Protein AF-A0A7X8HZR9-F1 (afdb_monomer)

Structure (mmCIF, N/CA/C/O backbone):
data_AF-A0A7X8HZR9-F1
#
_entry.id   AF-A0A7X8HZR9-F1
#
loop_
_atom_site.group_PDB
_atom_site.id
_atom_site.type_symbol
_atom_site.label_atom_id
_atom_site.label_alt_id
_atom_site.label_comp_id
_atom_site.label_asym_id
_atom_site.label_entity_id
_atom_site.label_seq_id
_atom_site.pdbx_PDB_ins_code
_atom_site.Cartn_x
_atom_site.Cartn_y
_atom_site.Cartn_z
_atom_site.occupancy
_atom_site.B_iso_or_equiv
_atom_site.auth_seq_id
_atom_site.auth_comp_id
_atom_site.auth_asym_id
_atom_site.auth_atom_id
_atom_site.pdbx_PDB_model_num
ATOM 1 N N . PHE A 1 1 ? -0.623 19.985 11.604 1.00 31.11 1 PHE A N 1
ATOM 2 C CA . PHE A 1 1 ? -0.781 20.042 10.130 1.00 31.11 1 PHE A CA 1
ATOM 3 C C . PHE A 1 1 ? 0.271 20.945 9.492 1.00 31.11 1 PHE A C 1
ATOM 5 O O . PHE A 1 1 ? -0.054 21.942 8.860 1.00 31.11 1 PHE A O 1
ATOM 12 N N . LEU A 1 2 ? 1.542 20.602 9.654 1.00 31.38 2 LEU A N 1
ATOM 13 C CA . LEU A 1 2 ? 2.639 21.164 8.875 1.00 31.38 2 LEU A CA 1
ATOM 14 C C . LEU A 1 2 ? 3.614 20.005 8.712 1.00 31.38 2 LEU A C 1
ATOM 16 O O . LEU A 1 2 ? 4.527 19.848 9.509 1.00 31.38 2 LEU A O 1
ATOM 20 N N . ILE A 1 3 ? 3.358 19.164 7.706 1.00 35.56 3 ILE A N 1
ATOM 21 C CA . ILE A 1 3 ? 4.404 18.288 7.180 1.00 35.56 3 ILE A CA 1
ATOM 22 C C . ILE A 1 3 ? 5.540 19.241 6.813 1.00 35.56 3 ILE A C 1
ATOM 24 O O . ILE A 1 3 ? 5.334 20.180 6.035 1.00 35.56 3 ILE A O 1
ATOM 28 N N . SER A 1 4 ? 6.685 19.076 7.466 1.00 30.48 4 SER A N 1
ATOM 29 C CA . SER A 1 4 ? 7.866 19.897 7.254 1.00 30.48 4 SER A CA 1
ATOM 30 C C . SER A 1 4 ? 8.166 19.964 5.753 1.00 30.48 4 SER A C 1
ATOM 32 O O . SER A 1 4 ? 8.330 18.965 5.055 1.00 30.48 4 SER A O 1
ATOM 34 N N . VAL A 1 5 ? 8.192 21.195 5.242 1.00 41.03 5 VAL A N 1
ATOM 35 C CA . VAL A 1 5 ? 8.340 21.552 3.819 1.00 41.03 5 VAL A CA 1
ATOM 36 C C . VAL A 1 5 ? 9.689 21.083 3.235 1.00 41.03 5 VAL A C 1
ATOM 38 O O . VAL A 1 5 ? 9.903 21.156 2.028 1.00 41.03 5 VAL A O 1
ATOM 41 N N . GLU A 1 6 ? 10.584 20.530 4.055 1.00 37.75 6 GLU A N 1
ATOM 42 C CA . GLU A 1 6 ? 11.917 20.068 3.656 1.00 37.75 6 GLU A CA 1
ATOM 43 C C . GLU A 1 6 ? 11.922 18.772 2.822 1.00 37.75 6 GLU A C 1
ATOM 45 O O . GLU A 1 6 ? 12.902 18.521 2.125 1.00 37.75 6 GLU A O 1
ATOM 50 N N . TYR A 1 7 ? 10.819 18.009 2.772 1.00 40.16 7 TYR A N 1
ATOM 51 C CA . TYR A 1 7 ? 10.689 16.837 1.885 1.00 40.16 7 TYR A CA 1
ATOM 52 C C . TYR A 1 7 ? 9.961 17.110 0.557 1.00 40.16 7 TYR A C 1
ATOM 54 O O . TYR A 1 7 ? 9.925 16.241 -0.319 1.00 40.16 7 TYR A O 1
ATOM 62 N N . LEU A 1 8 ? 9.456 18.331 0.332 1.00 47.62 8 LEU A N 1
ATOM 63 C CA . LEU A 1 8 ? 8.827 18.748 -0.933 1.00 47.62 8 LEU A CA 1
ATOM 64 C C . LEU A 1 8 ? 9.873 19.091 -2.010 1.00 47.62 8 LEU A C 1
ATOM 66 O O . LEU A 1 8 ? 9.809 20.124 -2.677 1.00 47.62 8 LEU A O 1
ATOM 70 N N . THR A 1 9 ? 10.849 18.202 -2.193 1.00 64.44 9 THR A N 1
ATOM 71 C CA . THR A 1 9 ? 11.672 18.156 -3.407 1.00 64.44 9 THR A CA 1
ATOM 72 C C . THR A 1 9 ? 10.741 18.056 -4.617 1.00 64.44 9 THR A C 1
ATOM 74 O O . THR A 1 9 ? 9.853 17.212 -4.615 1.00 64.44 9 THR A O 1
ATOM 77 N N . ASP A 1 10 ? 10.899 18.960 -5.592 1.00 82.94 10 ASP A N 1
ATOM 78 C CA . ASP A 1 10 ? 10.098 19.129 -6.820 1.00 82.94 10 ASP A CA 1
ATOM 79 C C . ASP A 1 10 ? 9.295 17.878 -7.239 1.00 82.94 10 ASP A C 1
ATOM 81 O O . ASP A 1 10 ? 9.762 17.055 -8.026 1.00 82.94 10 ASP A O 1
ATOM 85 N N . ILE A 1 11 ? 8.084 17.716 -6.685 1.00 85.50 11 ILE A N 1
ATOM 86 C CA . ILE A 1 11 ? 7.243 16.530 -6.909 1.00 85.50 11 ILE A CA 1
ATOM 87 C C . ILE A 1 11 ? 6.905 16.372 -8.402 1.00 85.50 11 ILE A C 1
ATOM 89 O O . ILE A 1 11 ? 7.038 15.259 -8.925 1.00 85.50 11 ILE A O 1
ATOM 93 N N . PRO A 1 12 ? 6.512 17.442 -9.129 1.00 87.69 12 PRO A N 1
ATOM 94 C CA . PRO A 1 12 ? 6.348 17.373 -10.577 1.00 87.69 12 PRO A CA 1
ATOM 95 C C . PRO A 1 12 ? 7.612 16.894 -11.302 1.00 87.69 12 PRO A C 1
ATOM 97 O O . PRO A 1 12 ? 7.523 15.985 -12.131 1.00 87.69 12 PRO A O 1
ATOM 100 N N . GLY A 1 13 ? 8.782 17.448 -10.971 1.00 89.50 13 GLY A N 1
ATOM 101 C CA . GLY A 1 13 ? 10.059 17.038 -11.559 1.00 89.50 13 GLY A CA 1
ATOM 102 C C . GLY A 1 13 ? 10.444 15.597 -11.228 1.00 89.50 13 GLY A C 1
ATOM 103 O O . GLY A 1 13 ? 10.877 14.858 -12.113 1.00 89.50 13 GLY A O 1
ATOM 104 N N . LYS A 1 14 ? 10.215 15.149 -9.988 1.00 90.62 14 LYS A N 1
ATOM 105 C CA . LYS A 1 14 ? 10.404 13.758 -9.543 1.00 90.62 14 LYS A CA 1
ATOM 106 C C . LYS A 1 14 ? 9.538 12.809 -10.368 1.00 90.62 14 LYS A C 1
ATOM 108 O O . LYS A 1 14 ? 10.043 11.812 -10.882 1.00 90.62 14 LYS A O 1
ATOM 113 N N . LEU A 1 15 ? 8.252 13.122 -10.538 1.00 93.00 15 LEU A N 1
ATOM 114 C CA . LEU A 1 15 ? 7.330 12.289 -11.310 1.00 93.00 15 LEU A CA 1
ATOM 115 C C . LEU A 1 15 ? 7.709 12.236 -12.800 1.00 93.00 15 LEU A C 1
ATOM 117 O O . LEU A 1 15 ? 7.675 11.158 -13.395 1.00 93.00 15 LEU A O 1
ATOM 121 N N . ASP A 1 16 ? 8.103 13.363 -13.398 1.00 93.56 16 ASP A N 1
ATOM 122 C CA . ASP A 1 16 ? 8.595 13.421 -14.783 1.00 93.56 16 ASP A CA 1
ATOM 123 C C . ASP A 1 16 ? 9.883 12.599 -14.971 1.00 93.56 16 ASP A C 1
ATOM 125 O O . ASP A 1 16 ? 9.968 11.766 -15.878 1.00 93.56 16 ASP A O 1
ATOM 129 N N . ALA A 1 17 ? 10.856 12.756 -14.070 1.00 93.62 17 ALA A N 1
ATOM 130 C CA . ALA A 1 17 ? 12.101 11.996 -14.089 1.00 93.62 17 ALA A CA 1
ATOM 131 C C . ALA A 1 17 ? 11.857 10.485 -13.949 1.00 93.62 17 ALA A C 1
ATOM 133 O O . ALA A 1 17 ? 12.448 9.692 -14.688 1.00 93.62 17 ALA A O 1
ATOM 134 N N . LEU A 1 18 ? 10.954 10.079 -13.049 1.00 95.69 18 LEU A N 1
ATOM 135 C CA . LEU A 1 18 ? 10.558 8.681 -12.881 1.00 95.69 18 LEU A CA 1
ATOM 136 C C . LEU A 1 18 ? 9.894 8.128 -14.142 1.00 95.69 18 LEU A C 1
ATOM 138 O O . LEU A 1 18 ? 10.246 7.031 -14.565 1.00 95.69 18 LEU A O 1
ATOM 142 N N . ASN A 1 19 ? 8.986 8.875 -14.777 1.00 96.31 19 ASN A N 1
ATOM 143 C CA . ASN A 1 19 ? 8.346 8.433 -16.019 1.00 96.31 19 ASN A CA 1
ATOM 144 C C . ASN A 1 19 ? 9.373 8.198 -17.132 1.00 96.31 19 ASN A C 1
ATOM 146 O O . ASN A 1 19 ? 9.395 7.112 -17.707 1.00 96.31 19 ASN A O 1
ATOM 150 N N . LYS A 1 20 ? 10.288 9.149 -17.359 1.00 96.81 20 LYS A N 1
ATOM 151 C CA . LYS A 1 20 ? 11.369 9.009 -18.352 1.00 96.81 20 LYS A CA 1
ATOM 152 C C . LYS A 1 20 ? 12.286 7.820 -18.054 1.00 96.81 20 LYS A C 1
ATOM 154 O O . LYS A 1 20 ? 12.691 7.095 -18.963 1.00 96.81 20 LYS A O 1
ATOM 159 N N . LEU A 1 21 ? 12.626 7.608 -16.781 1.00 97.00 21 LEU A N 1
ATOM 160 C CA . LEU A 1 21 ? 13.449 6.474 -16.359 1.00 97.00 21 LEU A CA 1
ATOM 161 C C . LEU A 1 21 ? 12.737 5.138 -16.608 1.00 97.00 21 LEU A C 1
ATOM 163 O O . LEU A 1 21 ? 13.344 4.215 -17.146 1.00 97.00 21 LEU A O 1
ATOM 167 N N . ILE A 1 22 ? 11.460 5.045 -16.234 1.00 98.06 22 ILE A N 1
ATOM 168 C CA . ILE A 1 22 ? 10.633 3.849 -16.415 1.00 98.06 22 ILE A CA 1
ATOM 169 C C . ILE A 1 22 ? 10.497 3.524 -17.901 1.00 98.06 22 ILE A C 1
ATOM 171 O O . ILE A 1 22 ? 10.749 2.385 -18.271 1.00 98.06 22 ILE A O 1
ATOM 175 N N . GLU A 1 23 ? 10.193 4.507 -18.753 1.00 98.31 23 GLU A N 1
ATOM 176 C CA . GLU A 1 23 ? 10.096 4.323 -20.209 1.00 98.31 23 GLU A CA 1
ATOM 177 C C . GLU A 1 23 ? 11.396 3.773 -20.808 1.00 98.31 23 GLU A C 1
ATOM 179 O O . GLU A 1 23 ? 11.376 2.810 -21.575 1.00 98.31 23 GLU A O 1
ATOM 184 N N . LYS A 1 24 ? 12.545 4.338 -20.414 1.00 97.81 24 LYS A N 1
ATOM 185 C CA . LYS A 1 24 ? 13.859 3.866 -20.867 1.00 97.81 24 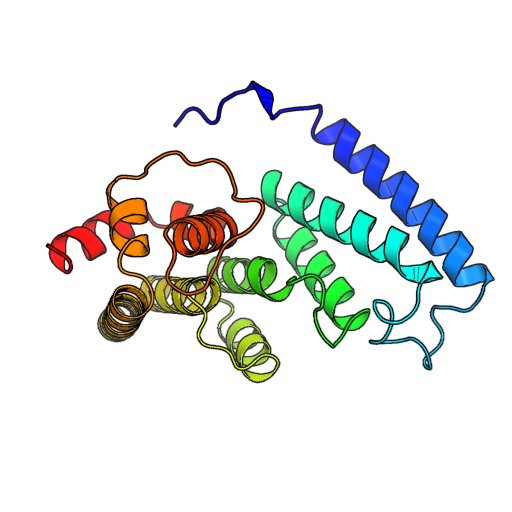LYS A CA 1
ATOM 186 C C . LYS A 1 24 ? 14.140 2.427 -20.421 1.00 97.81 24 LYS A C 1
ATOM 188 O O . LYS A 1 24 ? 14.613 1.620 -21.217 1.00 97.81 24 LYS A O 1
ATOM 193 N N . LEU A 1 25 ? 13.888 2.114 -19.149 1.00 97.56 25 LEU A N 1
ATOM 194 C CA . LEU A 1 25 ? 14.102 0.771 -18.603 1.00 97.56 25 LEU A CA 1
ATOM 195 C C . LEU A 1 25 ? 13.163 -0.250 -19.255 1.00 97.56 25 LEU A C 1
ATOM 197 O O . LEU A 1 25 ? 13.602 -1.340 -19.605 1.00 97.56 25 LEU A O 1
ATOM 201 N N . GLU A 1 26 ? 11.899 0.113 -19.462 1.00 97.75 26 GLU A N 1
ATOM 202 C CA . GLU A 1 26 ? 10.897 -0.732 -20.111 1.00 97.75 26 GLU A CA 1
ATOM 203 C C . GLU A 1 26 ? 11.287 -1.070 -21.548 1.00 97.75 26 GLU A C 1
ATOM 205 O O . GLU A 1 26 ? 11.263 -2.240 -21.924 1.00 97.75 26 GLU A O 1
ATOM 210 N N . ALA A 1 27 ? 11.721 -0.075 -22.329 1.00 98.12 27 ALA A N 1
ATOM 211 C CA . ALA A 1 27 ? 12.175 -0.284 -23.701 1.00 98.12 27 ALA A CA 1
ATOM 212 C C . ALA A 1 27 ? 13.362 -1.261 -23.779 1.00 98.12 27 ALA A C 1
ATOM 214 O O . ALA A 1 27 ? 13.368 -2.156 -24.626 1.00 98.12 27 ALA A O 1
ATOM 215 N N . ASN A 1 28 ? 14.333 -1.136 -22.867 1.00 97.56 28 ASN A N 1
ATOM 216 C CA . ASN A 1 28 ? 15.475 -2.049 -22.793 1.00 97.56 28 ASN A CA 1
ATOM 217 C C . ASN A 1 28 ? 15.037 -3.474 -22.425 1.00 97.56 28 ASN A C 1
ATOM 219 O O . ASN A 1 28 ? 15.372 -4.424 -23.129 1.00 97.56 28 ASN A O 1
ATOM 223 N N . LEU A 1 29 ? 14.224 -3.624 -21.375 1.00 97.31 29 LEU A N 1
ATOM 224 C CA . LEU A 1 29 ? 13.727 -4.930 -20.931 1.00 97.31 29 LEU A CA 1
ATOM 225 C C . LEU A 1 29 ? 12.851 -5.612 -21.993 1.00 97.31 29 LEU A C 1
ATOM 227 O O . LEU A 1 29 ? 12.867 -6.835 -22.127 1.00 97.31 29 LEU A O 1
ATOM 231 N N . GLN A 1 30 ? 12.101 -4.829 -22.770 1.00 96.75 30 GLN A N 1
ATOM 232 C CA . GLN A 1 30 ? 11.316 -5.313 -23.901 1.00 96.75 30 GLN A CA 1
ATOM 233 C C . GLN A 1 30 ? 12.205 -5.816 -25.040 1.00 96.75 30 GLN A C 1
ATOM 235 O O . GLN A 1 30 ? 11.914 -6.877 -25.595 1.00 96.75 30 GLN A O 1
ATOM 240 N N . ALA A 1 31 ? 13.276 -5.093 -25.375 1.00 96.94 31 ALA A N 1
ATOM 241 C CA . ALA A 1 31 ? 14.247 -5.522 -26.381 1.00 96.94 31 ALA A CA 1
ATOM 242 C C . ALA A 1 31 ? 14.979 -6.811 -25.966 1.00 96.94 31 ALA A C 1
ATOM 244 O O . ALA A 1 31 ? 15.267 -7.656 -26.811 1.00 96.94 31 ALA A O 1
ATOM 245 N N . GLU A 1 32 ? 15.215 -6.987 -24.666 1.00 96.00 32 GLU A N 1
ATOM 246 C CA . GLU A 1 32 ? 15.839 -8.179 -24.075 1.00 96.00 32 GLU A CA 1
ATOM 247 C C . GLU A 1 32 ? 14.841 -9.332 -23.830 1.00 96.00 32 GLU A C 1
ATOM 249 O O . GLU A 1 32 ? 15.239 -10.430 -23.452 1.00 96.00 32 GLU A O 1
ATOM 254 N N . GLY A 1 33 ? 13.544 -9.126 -24.093 1.00 96.12 33 GLY A N 1
ATOM 255 C CA . GLY A 1 33 ? 12.525 -10.180 -24.046 1.00 96.12 33 GLY A CA 1
ATOM 256 C C . GLY A 1 33 ? 11.954 -10.489 -22.656 1.00 96.12 33 GLY A C 1
ATOM 257 O O . GLY A 1 33 ? 11.198 -11.454 -22.513 1.00 96.12 33 GLY A O 1
ATOM 258 N N . TYR A 1 34 ? 12.228 -9.662 -21.642 1.00 96.12 34 TYR A N 1
ATOM 259 C CA . TYR A 1 34 ? 11.796 -9.908 -20.258 1.00 96.12 34 TYR A CA 1
ATOM 260 C C . TYR A 1 34 ? 10.281 -9.813 -20.029 1.00 96.12 34 TYR A C 1
ATOM 262 O O . TYR A 1 34 ? 9.794 -10.242 -18.991 1.00 96.12 34 TYR A O 1
ATOM 270 N N . PHE A 1 35 ? 9.496 -9.303 -20.982 1.00 94.75 35 PHE A N 1
ATOM 271 C CA . PHE A 1 35 ? 8.024 -9.289 -20.894 1.00 94.75 35 PHE A CA 1
ATOM 272 C C . PHE A 1 35 ? 7.354 -10.551 -21.463 1.00 94.75 35 PHE A C 1
ATOM 274 O O . PHE A 1 35 ? 6.128 -10.604 -21.607 1.00 94.75 35 PHE A O 1
ATOM 281 N N . SER A 1 36 ? 8.134 -11.584 -21.790 1.00 92.56 36 SER A N 1
ATOM 282 C CA . SER A 1 36 ? 7.592 -12.885 -22.177 1.00 92.56 36 SER A CA 1
ATOM 283 C C . SER A 1 36 ? 6.779 -13.519 -21.032 1.00 92.56 36 SER A C 1
ATOM 285 O O . SER A 1 36 ? 6.874 -13.142 -19.861 1.00 92.56 36 SER A O 1
ATOM 287 N N . LYS A 1 37 ? 5.956 -14.522 -21.361 1.00 90.31 37 LYS A N 1
ATOM 288 C CA . LYS A 1 37 ? 5.142 -15.232 -20.357 1.00 90.31 37 LYS A CA 1
ATOM 289 C C . LYS A 1 37 ? 5.981 -15.934 -19.283 1.00 90.31 37 LYS A C 1
ATOM 291 O O . LYS A 1 37 ? 5.452 -16.167 -18.204 1.00 90.31 37 LYS A O 1
ATOM 296 N N . GLU A 1 38 ? 7.239 -16.2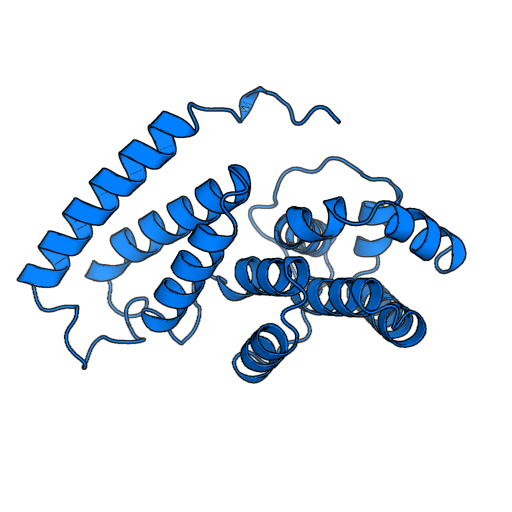59 -19.577 1.00 90.38 38 GLU A N 1
ATOM 297 C CA . GLU A 1 38 ? 8.159 -16.953 -18.668 1.00 90.38 38 GLU A CA 1
ATOM 298 C C . GLU A 1 38 ? 8.511 -16.107 -17.441 1.00 90.38 38 GLU A C 1
ATOM 300 O O . GLU A 1 38 ? 8.545 -16.614 -16.326 1.00 90.38 38 GLU A O 1
ATOM 305 N N . TYR A 1 39 ? 8.697 -14.802 -17.632 1.00 91.44 39 TYR A N 1
ATOM 306 C CA . TYR A 1 39 ? 9.118 -13.895 -16.566 1.00 91.44 39 TYR A CA 1
ATOM 307 C C . TYR A 1 39 ? 7.952 -13.257 -15.812 1.00 91.44 39 TYR A C 1
ATOM 309 O O . TYR A 1 39 ? 8.144 -12.661 -14.750 1.00 91.44 39 TYR A O 1
ATOM 317 N N . ARG A 1 40 ? 6.724 -13.359 -16.334 1.00 88.25 40 ARG A N 1
ATOM 318 C CA . ARG A 1 40 ? 5.549 -12.740 -15.714 1.00 88.25 40 ARG A CA 1
ATOM 319 C C . ARG A 1 40 ? 5.345 -13.273 -14.294 1.00 88.25 40 ARG A C 1
ATOM 321 O O . ARG A 1 40 ? 5.225 -14.472 -14.076 1.00 88.25 40 ARG A O 1
ATOM 328 N N . GLY A 1 41 ? 5.263 -12.360 -13.330 1.00 93.12 41 GLY A N 1
ATOM 329 C CA . GLY A 1 41 ? 5.142 -12.695 -11.912 1.00 93.12 41 GLY A CA 1
ATOM 330 C C . GLY A 1 41 ? 6.478 -12.977 -11.216 1.00 93.12 41 GLY A C 1
ATOM 331 O O . GLY A 1 41 ? 6.485 -13.065 -9.990 1.00 93.12 41 GLY A O 1
ATOM 332 N N . MET A 1 42 ? 7.588 -13.062 -11.959 1.00 95.25 42 MET A N 1
ATOM 333 C CA . MET A 1 42 ? 8.931 -13.386 -11.463 1.00 95.25 42 MET A CA 1
ATOM 334 C C . MET A 1 42 ? 9.924 -12.216 -11.567 1.00 95.25 42 MET A C 1
ATOM 336 O O . MET A 1 42 ? 11.109 -12.401 -11.290 1.00 95.25 42 MET A O 1
ATOM 340 N N . PHE A 1 43 ? 9.472 -10.996 -11.897 1.00 96.50 43 PHE A N 1
ATOM 341 C CA . PHE A 1 43 ? 10.359 -9.836 -12.113 1.00 96.50 43 PHE A CA 1
ATOM 342 C C . PHE A 1 43 ? 11.240 -9.497 -10.904 1.00 96.50 43 PHE A C 1
ATOM 344 O O . PHE A 1 43 ? 12.270 -8.852 -11.054 1.00 96.50 43 PHE A O 1
ATOM 351 N N . TRP A 1 44 ? 10.868 -9.874 -9.683 1.00 94.69 44 TRP A N 1
ATOM 352 C CA . TRP A 1 44 ? 11.763 -9.654 -8.545 1.00 94.69 44 TRP A CA 1
ATOM 353 C C . TRP A 1 44 ? 12.909 -10.674 -8.458 1.00 94.69 44 TRP A C 1
ATOM 355 O O . TRP A 1 44 ? 13.999 -10.361 -7.962 1.00 94.69 44 TRP A O 1
ATOM 365 N N . GLY A 1 45 ? 12.658 -11.900 -8.919 1.00 93.94 45 GLY A N 1
ATOM 366 C CA . GLY A 1 45 ? 13.644 -12.979 -8.952 1.00 93.94 45 GLY A CA 1
ATOM 367 C C . GLY A 1 45 ? 14.720 -12.764 -10.015 1.00 93.94 45 GLY A C 1
ATOM 368 O O . GLY A 1 45 ? 15.851 -13.195 -9.822 1.00 93.94 45 GLY A O 1
ATOM 369 N N . VAL A 1 46 ? 14.387 -12.047 -11.089 1.00 95.88 46 VAL A N 1
ATOM 370 C CA . VAL A 1 46 ? 15.317 -11.665 -12.158 1.00 95.88 46 VAL A CA 1
ATOM 371 C C . VAL A 1 46 ? 16.060 -10.391 -11.760 1.00 95.88 46 VAL A C 1
ATOM 373 O O . VAL A 1 46 ? 15.456 -9.413 -11.318 1.00 95.88 46 VAL A O 1
ATOM 376 N N . TRP A 1 47 ? 17.388 -10.404 -11.861 1.00 95.12 47 TRP A N 1
ATOM 377 C CA . TRP A 1 47 ? 18.226 -9.308 -11.374 1.00 95.12 47 TRP A CA 1
ATOM 378 C C . TRP A 1 47 ? 18.065 -8.048 -12.234 1.00 95.12 47 TRP A C 1
ATOM 380 O O . TRP A 1 47 ? 17.924 -6.940 -11.711 1.00 95.12 47 TRP A O 1
ATOM 390 N N . GLU A 1 48 ? 18.009 -8.240 -13.547 1.00 96.25 48 GLU A N 1
ATOM 391 C CA . GLU A 1 48 ? 17.962 -7.222 -14.593 1.00 96.25 48 GLU A CA 1
ATOM 392 C C . GLU A 1 48 ? 16.686 -6.371 -14.524 1.00 96.25 48 GLU A C 1
ATOM 394 O O . GLU A 1 48 ? 16.711 -5.173 -14.801 1.00 96.25 48 GLU A O 1
ATOM 399 N N . THR A 1 49 ? 15.574 -6.947 -14.066 1.00 96.94 49 THR A N 1
ATOM 400 C CA . THR A 1 49 ? 14.275 -6.269 -13.941 1.00 96.94 49 THR A CA 1
ATOM 401 C C . THR A 1 49 ? 14.122 -5.480 -12.635 1.00 96.94 49 THR A C 1
ATOM 403 O O . THR A 1 49 ? 13.193 -4.678 -12.501 1.00 96.94 49 THR A O 1
ATOM 406 N N . ARG A 1 50 ? 15.019 -5.640 -11.649 1.00 96.25 50 ARG A N 1
ATOM 407 C CA . ARG A 1 50 ? 14.901 -4.966 -10.337 1.00 96.25 50 ARG A CA 1
ATOM 408 C C . ARG A 1 50 ? 14.956 -3.438 -10.405 1.00 96.25 50 ARG A C 1
ATOM 410 O O . ARG A 1 50 ? 14.149 -2.818 -9.708 1.00 96.25 50 ARG A O 1
ATOM 417 N N . PRO A 1 51 ? 15.842 -2.798 -11.195 1.00 97.19 51 PRO A N 1
ATOM 418 C CA . PRO A 1 51 ? 15.835 -1.342 -11.338 1.00 97.19 51 PRO A CA 1
ATOM 419 C C . PRO A 1 51 ? 14.489 -0.808 -11.841 1.00 97.19 51 PRO A C 1
ATOM 421 O O . PRO A 1 51 ? 13.989 0.179 -11.306 1.00 97.19 51 PRO A O 1
ATOM 424 N N . TYR A 1 52 ? 13.860 -1.501 -12.798 1.00 98.06 52 TYR A N 1
ATOM 425 C CA . TYR A 1 52 ? 12.533 -1.150 -13.312 1.00 98.06 52 TYR A CA 1
ATOM 426 C C . TYR A 1 52 ? 11.458 -1.255 -12.226 1.00 98.06 52 TYR A C 1
ATOM 428 O O . TYR A 1 52 ? 10.707 -0.306 -12.000 1.00 98.06 52 TYR A O 1
ATOM 436 N N . MET A 1 53 ? 11.440 -2.365 -11.483 1.00 97.75 53 MET A N 1
ATOM 437 C CA . MET A 1 53 ? 10.499 -2.570 -10.377 1.00 97.75 53 MET A CA 1
ATOM 438 C C . MET A 1 53 ? 10.643 -1.500 -9.282 1.00 97.75 53 MET A C 1
ATOM 440 O O . MET A 1 53 ? 9.641 -0.980 -8.794 1.00 97.75 53 MET A O 1
ATOM 444 N N . LYS A 1 54 ? 11.880 -1.128 -8.923 1.00 97.00 54 LYS A N 1
ATOM 445 C CA . LYS A 1 54 ? 12.155 -0.070 -7.936 1.00 97.00 54 LYS A CA 1
ATOM 446 C C . LYS A 1 54 ? 11.702 1.308 -8.421 1.00 97.00 54 LYS A C 1
ATOM 448 O O . LYS A 1 54 ? 11.056 2.024 -7.663 1.00 97.00 54 LYS A O 1
ATOM 453 N N . ALA A 1 55 ? 11.987 1.663 -9.676 1.00 97.31 55 ALA A N 1
ATOM 454 C CA . ALA A 1 55 ? 11.546 2.935 -10.252 1.00 97.31 55 ALA A CA 1
ATOM 455 C C . ALA A 1 55 ? 10.012 3.043 -10.272 1.00 97.31 55 ALA A C 1
ATOM 457 O O . ALA A 1 55 ? 9.449 4.075 -9.911 1.00 97.31 55 ALA A O 1
ATOM 458 N N . ARG A 1 56 ? 9.323 1.952 -10.620 1.00 98.38 56 ARG A N 1
ATOM 459 C CA . ARG A 1 56 ? 7.859 1.888 -10.590 1.00 98.38 56 ARG A CA 1
ATOM 460 C C . ARG A 1 56 ? 7.274 1.956 -9.180 1.00 98.38 56 ARG A C 1
ATOM 462 O O . ARG A 1 56 ? 6.270 2.635 -8.986 1.00 98.38 56 ARG A O 1
ATOM 469 N N . ARG A 1 57 ? 7.915 1.343 -8.179 1.00 97.50 57 ARG A N 1
ATOM 470 C CA . ARG A 1 57 ? 7.534 1.536 -6.769 1.00 97.50 57 ARG A CA 1
ATOM 471 C C . ARG A 1 57 ? 7.667 3.003 -6.338 1.00 97.50 57 ARG A C 1
ATOM 473 O O . ARG A 1 57 ? 6.722 3.544 -5.781 1.00 97.50 57 ARG A O 1
ATOM 480 N N . ALA A 1 58 ? 8.775 3.665 -6.670 1.00 96.44 58 ALA A N 1
ATOM 481 C CA . ALA A 1 58 ? 8.951 5.085 -6.356 1.00 96.44 58 ALA A CA 1
ATOM 482 C C . ALA A 1 58 ? 7.888 5.966 -7.044 1.00 96.44 58 ALA A C 1
ATOM 484 O O . ALA A 1 58 ? 7.391 6.936 -6.465 1.00 96.44 58 ALA A O 1
ATOM 485 N N . ARG A 1 59 ? 7.488 5.611 -8.276 1.00 97.69 59 ARG A N 1
ATOM 486 C CA . ARG A 1 59 ? 6.364 6.262 -8.964 1.00 97.69 59 ARG A CA 1
ATOM 487 C C . ARG A 1 59 ? 5.040 6.015 -8.250 1.00 97.69 59 ARG A C 1
ATOM 489 O O . ARG A 1 59 ? 4.274 6.960 -8.114 1.00 97.69 59 ARG A O 1
ATOM 496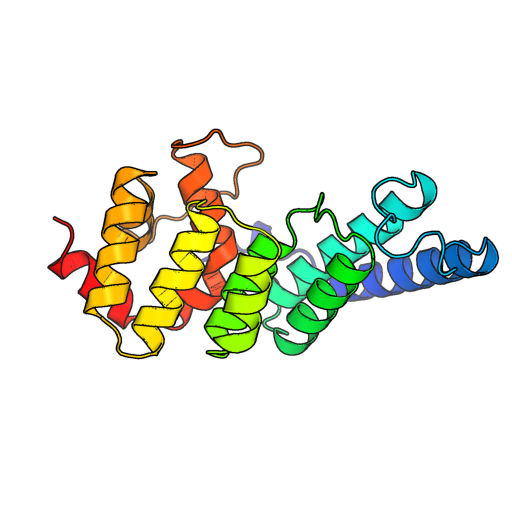 N N . LEU A 1 60 ? 4.767 4.792 -7.792 1.00 98.19 60 LEU A N 1
ATOM 497 C CA . LEU A 1 60 ? 3.578 4.479 -6.994 1.00 98.19 60 LEU A CA 1
ATOM 498 C C . LEU A 1 60 ? 3.490 5.376 -5.753 1.00 98.19 60 LEU A C 1
ATOM 500 O O . LEU A 1 60 ? 2.468 6.028 -5.561 1.00 98.19 60 LEU A O 1
ATOM 504 N N . GLU A 1 61 ? 4.562 5.454 -4.967 1.00 94.75 61 GLU A N 1
ATOM 505 C CA . GLU A 1 61 ? 4.638 6.295 -3.762 1.00 94.75 61 GLU A CA 1
ATOM 506 C C . GLU A 1 61 ? 4.394 7.774 -4.112 1.00 94.75 61 GLU A C 1
ATOM 508 O O . GLU A 1 61 ? 3.522 8.416 -3.533 1.00 94.75 61 GLU A O 1
ATOM 513 N N . THR A 1 62 ? 5.025 8.275 -5.179 1.00 94.88 62 THR A N 1
ATOM 514 C CA . THR A 1 62 ? 4.833 9.662 -5.650 1.00 94.88 62 THR A CA 1
ATOM 515 C C . THR A 1 62 ? 3.397 9.925 -6.133 1.00 94.88 62 THR A C 1
ATOM 517 O O . THR A 1 62 ? 2.846 11.006 -5.930 1.00 94.88 62 THR A O 1
ATOM 520 N N . LEU A 1 63 ? 2.744 8.944 -6.770 1.00 97.00 63 LEU A N 1
ATOM 521 C CA . LEU A 1 63 ? 1.338 9.050 -7.176 1.00 97.00 63 LEU A CA 1
ATOM 522 C C . LEU A 1 63 ? 0.399 9.104 -5.963 1.00 97.00 63 LEU A C 1
ATOM 524 O O . LEU A 1 63 ? -0.613 9.806 -6.031 1.00 97.00 63 LEU A O 1
ATOM 528 N N . ILE A 1 64 ? 0.717 8.380 -4.886 1.00 95.12 64 ILE A N 1
ATOM 529 C CA . ILE A 1 64 ? -0.017 8.426 -3.614 1.00 95.12 64 ILE A CA 1
ATOM 530 C C . ILE A 1 64 ? 0.166 9.798 -2.955 1.00 95.12 64 ILE A C 1
ATOM 532 O O . ILE A 1 64 ? -0.838 10.421 -2.612 1.00 95.12 64 ILE A O 1
ATOM 536 N N . GLU A 1 65 ? 1.404 10.299 -2.868 1.00 91.56 65 GLU A N 1
ATOM 537 C CA . GLU A 1 65 ? 1.739 11.643 -2.356 1.00 91.56 65 GLU A CA 1
ATOM 538 C C . GLU A 1 65 ? 0.965 12.745 -3.105 1.00 91.56 65 GLU A C 1
ATOM 540 O O . GLU A 1 65 ? 0.441 13.676 -2.499 1.00 91.56 65 GLU A O 1
ATOM 545 N N . CYS A 1 66 ? 0.817 12.614 -4.428 1.00 92.44 66 CYS A N 1
ATOM 546 C CA . CYS A 1 66 ? 0.058 13.554 -5.262 1.00 92.44 66 CYS A CA 1
ATOM 547 C C . CYS A 1 66 ? -1.473 13.400 -5.175 1.00 92.44 66 CYS A C 1
ATOM 549 O O . CYS A 1 66 ? -2.195 14.085 -5.904 1.00 92.44 66 CYS A O 1
ATOM 551 N N . GLY A 1 67 ? -1.992 12.437 -4.410 1.00 94.06 67 GLY A N 1
ATOM 552 C CA . GLY A 1 67 ? -3.422 12.118 -4.381 1.00 94.06 67 GLY A CA 1
ATOM 553 C C . GLY A 1 67 ? -3.972 11.538 -5.693 1.00 94.06 67 GLY A C 1
ATOM 554 O O . GLY A 1 67 ? -5.185 11.464 -5.898 1.00 94.06 67 GLY A O 1
ATOM 555 N N . MET A 1 68 ? -3.109 11.094 -6.615 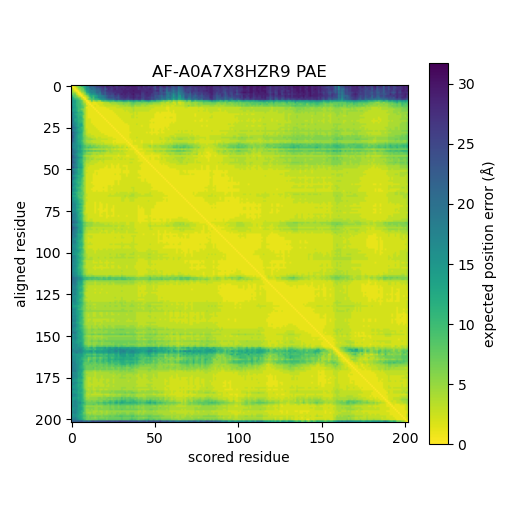1.00 97.00 68 MET A N 1
ATOM 556 C CA . MET A 1 68 ? -3.501 10.516 -7.907 1.00 97.00 68 MET A CA 1
ATOM 557 C C . MET A 1 68 ? -3.925 9.045 -7.760 1.00 97.00 68 MET A C 1
ATOM 559 O O . MET A 1 68 ? -3.471 8.166 -8.498 1.00 97.00 68 MET A O 1
ATOM 563 N N . TYR A 1 69 ? -4.829 8.757 -6.823 1.00 97.50 69 TYR A N 1
ATOM 564 C CA . TYR A 1 69 ? -5.076 7.404 -6.320 1.00 97.50 69 TYR A CA 1
ATOM 565 C C . TYR A 1 69 ? -5.542 6.401 -7.381 1.00 97.50 69 TYR A C 1
ATOM 567 O O . TYR A 1 69 ? -5.137 5.245 -7.347 1.00 97.50 69 TYR A O 1
ATOM 575 N N . LYS A 1 70 ? -6.323 6.817 -8.388 1.00 98.19 70 LYS A N 1
ATOM 576 C CA . LYS A 1 70 ? -6.698 5.915 -9.497 1.00 98.19 70 LYS A CA 1
ATOM 577 C C . LYS A 1 70 ? -5.484 5.449 -10.309 1.00 98.19 70 LYS A C 1
ATOM 579 O O . LYS A 1 70 ? -5.442 4.298 -10.737 1.00 98.19 70 LYS A O 1
ATOM 584 N N . LYS A 1 71 ? -4.497 6.330 -10.518 1.00 98.44 71 LYS A N 1
ATOM 585 C CA . LYS A 1 71 ? -3.232 5.971 -11.177 1.00 98.44 71 LYS A CA 1
ATOM 586 C C . LYS A 1 71 ? -2.381 5.097 -10.256 1.00 98.44 71 LYS A C 1
ATOM 588 O O . LYS A 1 71 ? -1.836 4.112 -10.733 1.00 98.44 71 LYS A O 1
ATOM 593 N N . ALA A 1 72 ? -2.334 5.414 -8.960 1.00 98.56 72 ALA A N 1
ATOM 594 C CA . ALA A 1 72 ? -1.632 4.618 -7.954 1.00 98.56 72 ALA A CA 1
ATOM 595 C C . ALA A 1 72 ? -2.166 3.174 -7.877 1.00 98.56 72 ALA A C 1
ATOM 597 O O . ALA A 1 72 ? -1.391 2.229 -7.935 1.00 98.56 72 ALA A O 1
ATOM 598 N N . ILE A 1 73 ? -3.490 2.986 -7.851 1.00 98.75 73 ILE A N 1
ATOM 599 C CA . ILE A 1 73 ? -4.115 1.654 -7.852 1.00 98.75 73 ILE A CA 1
ATOM 600 C C . ILE A 1 73 ? -3.687 0.853 -9.082 1.00 98.75 73 ILE A C 1
ATOM 602 O O . ILE A 1 73 ? -3.258 -0.288 -8.942 1.00 98.75 73 ILE A O 1
ATOM 606 N N . LYS A 1 74 ? -3.756 1.453 -10.278 1.00 98.69 74 LYS A N 1
ATOM 607 C CA . LYS A 1 74 ? -3.310 0.788 -11.508 1.00 98.69 74 LYS A CA 1
ATOM 608 C C . LYS A 1 74 ? -1.821 0.429 -11.439 1.00 98.69 74 LYS A C 1
ATOM 610 O O . LYS A 1 74 ? -1.445 -0.690 -11.766 1.00 98.69 74 LYS A O 1
ATOM 615 N N . GLU A 1 75 ? -0.988 1.360 -10.975 1.00 98.69 75 GLU A N 1
ATOM 616 C CA . GLU A 1 75 ? 0.455 1.164 -10.822 1.00 98.69 75 GLU A CA 1
ATOM 617 C C . GLU A 1 75 ? 0.774 -0.027 -9.903 1.00 98.69 75 GLU A C 1
ATOM 619 O O . GLU A 1 75 ? 1.569 -0.894 -10.267 1.00 98.69 75 GLU A O 1
ATOM 624 N N . ALA A 1 76 ? 0.108 -0.098 -8.750 1.00 98.62 76 ALA A N 1
ATOM 625 C CA . ALA A 1 76 ? 0.249 -1.167 -7.771 1.00 98.62 76 ALA A CA 1
ATOM 626 C C . ALA A 1 76 ? -0.274 -2.522 -8.284 1.00 98.62 76 ALA A C 1
ATOM 628 O O . ALA A 1 76 ? 0.406 -3.538 -8.135 1.00 98.62 76 ALA A O 1
ATOM 629 N N . GLU A 1 77 ? -1.447 -2.551 -8.928 1.00 98.62 77 GLU A N 1
ATOM 630 C CA . GLU A 1 77 ? -2.001 -3.761 -9.554 1.00 98.62 77 GLU A CA 1
ATOM 631 C C . GLU A 1 77 ? -1.045 -4.314 -10.627 1.00 98.62 77 GLU A C 1
ATOM 633 O O . GLU A 1 77 ? -0.769 -5.517 -10.662 1.00 98.62 77 GLU A O 1
ATOM 638 N N . ASP A 1 78 ? -0.476 -3.441 -11.462 1.00 98.00 78 ASP A N 1
ATOM 639 C CA . ASP A 1 78 ? 0.508 -3.817 -12.477 1.00 98.00 78 ASP A CA 1
ATOM 640 C C . ASP A 1 78 ? 1.818 -4.325 -11.846 1.00 98.00 78 ASP A C 1
ATOM 642 O O . ASP A 1 78 ? 2.355 -5.342 -1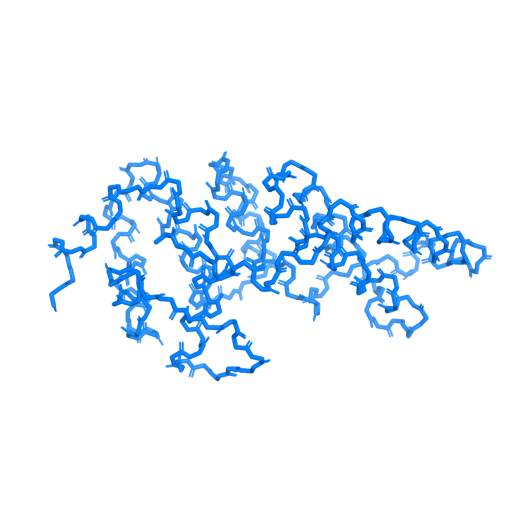2.285 1.00 98.00 78 ASP A O 1
ATOM 646 N N . LEU A 1 79 ? 2.317 -3.680 -10.786 1.00 98.31 79 LEU A N 1
ATOM 647 C CA . LEU A 1 79 ? 3.497 -4.138 -10.039 1.00 98.31 79 LEU A CA 1
ATOM 648 C C . LEU A 1 79 ? 3.300 -5.542 -9.440 1.00 98.31 79 LEU A C 1
ATOM 650 O O . LEU A 1 79 ? 4.189 -6.387 -9.561 1.00 98.31 79 LEU A O 1
ATOM 654 N N . LEU A 1 80 ? 2.131 -5.828 -8.857 1.00 98.00 80 LEU A N 1
ATOM 655 C CA . LEU A 1 80 ? 1.794 -7.156 -8.323 1.00 98.00 80 LEU A CA 1
ATOM 656 C C . LEU A 1 80 ? 1.608 -8.219 -9.417 1.00 98.00 80 LEU A C 1
ATOM 658 O O . LEU A 1 80 ? 1.797 -9.412 -9.169 1.00 98.00 80 LEU A O 1
ATOM 662 N N . ASN A 1 81 ? 1.236 -7.810 -10.632 1.00 96.56 81 ASN A N 1
ATOM 663 C CA . ASN A 1 81 ? 1.202 -8.700 -11.793 1.00 96.56 81 ASN A CA 1
ATOM 664 C C . ASN A 1 81 ? 2.615 -9.044 -12.293 1.00 96.56 81 ASN A C 1
ATOM 666 O O . ASN A 1 81 ? 2.838 -10.162 -12.762 1.00 96.56 81 ASN A O 1
ATOM 670 N N . LEU A 1 82 ? 3.562 -8.106 -12.191 1.00 96.81 82 LEU A N 1
ATOM 671 C CA . LEU A 1 82 ? 4.969 -8.317 -12.543 1.00 96.81 82 LEU A CA 1
ATOM 672 C C . LEU A 1 82 ? 5.721 -9.133 -11.480 1.00 96.81 82 LEU A C 1
ATOM 674 O O . LEU A 1 82 ? 6.549 -9.970 -11.833 1.00 96.81 82 LEU A O 1
ATOM 678 N N . SER A 1 83 ? 5.405 -8.936 -10.196 1.00 95.88 83 SER A N 1
ATOM 679 C CA . SER A 1 83 ? 5.985 -9.666 -9.062 1.00 95.88 83 SER A CA 1
ATOM 680 C C . SER A 1 83 ? 4.889 -10.248 -8.172 1.00 95.88 83 SER A C 1
ATOM 682 O O . SER A 1 83 ? 4.357 -9.592 -7.277 1.00 95.88 83 SER A O 1
ATOM 684 N N . SER A 1 84 ? 4.539 -11.510 -8.425 1.00 94.19 84 SER A N 1
ATOM 685 C CA . SER A 1 84 ? 3.409 -12.168 -7.758 1.00 94.19 84 SER A CA 1
ATOM 686 C C . SER A 1 84 ? 3.669 -12.457 -6.281 1.00 94.19 84 SER A C 1
ATOM 688 O O . SER A 1 84 ? 2.723 -12.448 -5.497 1.00 94.19 84 SER A O 1
ATOM 690 N N . SER A 1 85 ? 4.930 -12.666 -5.902 1.00 93.94 85 SER A N 1
ATOM 691 C CA . SER A 1 85 ? 5.387 -12.866 -4.521 1.00 93.94 85 SER A CA 1
ATOM 692 C C . SER A 1 85 ? 5.414 -11.586 -3.684 1.00 93.94 85 SER A C 1
ATOM 694 O O . SER A 1 85 ? 5.695 -11.661 -2.494 1.00 93.94 85 SER A O 1
ATOM 696 N N . ASP A 1 86 ? 5.137 -10.426 -4.289 1.00 96.31 86 ASP A N 1
ATOM 697 C CA . ASP A 1 86 ? 5.082 -9.125 -3.619 1.00 96.31 86 ASP A CA 1
ATOM 698 C C . ASP A 1 86 ? 6.293 -8.818 -2.716 1.00 96.31 86 ASP A C 1
ATOM 700 O O . ASP A 1 86 ? 6.185 -8.355 -1.579 1.00 96.31 86 ASP A O 1
ATOM 704 N N . ASN A 1 87 ? 7.496 -9.065 -3.234 1.00 94.88 87 ASN A N 1
ATOM 705 C CA . ASN A 1 87 ? 8.732 -8.804 -2.491 1.00 94.88 87 ASN A CA 1
ATOM 706 C C . ASN A 1 87 ? 8.974 -7.320 -2.187 1.00 94.88 87 ASN A C 1
ATOM 708 O O . ASN A 1 87 ? 9.846 -6.992 -1.389 1.00 94.88 87 ASN A O 1
ATOM 712 N N . LEU A 1 88 ? 8.238 -6.434 -2.856 1.00 94.06 88 LEU A N 1
ATOM 713 C CA . LEU A 1 88 ? 8.272 -4.999 -2.628 1.00 94.06 88 LEU A CA 1
ATOM 714 C C . LEU A 1 88 ? 7.165 -4.536 -1.675 1.00 94.06 88 LEU A C 1
ATOM 716 O O . LEU A 1 88 ? 7.021 -3.334 -1.515 1.00 94.06 88 LEU A O 1
ATOM 720 N N . GLY A 1 89 ? 6.378 -5.423 -1.061 1.00 95.44 89 GLY A N 1
ATOM 721 C CA . GLY A 1 89 ? 5.348 -5.015 -0.099 1.00 95.44 89 GLY A CA 1
ATOM 722 C C . GLY A 1 89 ? 4.290 -4.068 -0.678 1.00 95.44 89 GLY A C 1
ATOM 723 O O . GLY A 1 89 ? 3.711 -3.266 0.047 1.00 95.44 89 GLY A O 1
ATOM 724 N N . ILE A 1 90 ? 4.028 -4.141 -1.983 1.00 98.12 90 ILE A N 1
ATOM 725 C CA . ILE A 1 90 ? 3.050 -3.309 -2.692 1.00 98.12 90 ILE A CA 1
ATOM 726 C C . ILE A 1 90 ? 1.643 -3.524 -2.132 1.00 98.12 90 ILE A C 1
ATOM 728 O O . ILE A 1 90 ? 0.826 -2.602 -2.165 1.00 98.12 90 ILE A O 1
ATOM 732 N N . ARG A 1 91 ? 1.346 -4.705 -1.569 1.00 97.94 91 ARG A N 1
ATOM 733 C CA . ARG A 1 91 ? 0.056 -4.970 -0.918 1.00 97.94 91 ARG A CA 1
ATOM 734 C C . ARG A 1 91 ? -0.255 -3.993 0.220 1.00 97.94 91 ARG A C 1
ATOM 736 O O . ARG A 1 91 ? -1.418 -3.628 0.360 1.00 97.94 91 ARG A O 1
ATOM 743 N N . TYR A 1 92 ? 0.755 -3.530 0.963 1.00 97.44 92 TYR A N 1
ATOM 744 C CA . TYR A 1 92 ? 0.577 -2.585 2.070 1.00 97.44 92 TYR A CA 1
ATOM 745 C C . TYR A 1 92 ? 0.163 -1.196 1.590 1.00 97.44 92 TYR A C 1
ATOM 747 O O . TYR A 1 92 ? -0.623 -0.533 2.253 1.00 97.44 92 TYR A O 1
ATOM 755 N N . LEU A 1 93 ? 0.618 -0.789 0.403 1.00 97.75 93 LEU A N 1
ATOM 756 C CA . LEU A 1 93 ? 0.198 0.461 -0.234 1.00 97.75 93 LEU A CA 1
ATOM 757 C C . LEU A 1 93 ? -1.150 0.312 -0.955 1.00 97.75 93 LEU A C 1
ATOM 759 O O . LEU A 1 93 ? -1.926 1.259 -1.036 1.00 97.75 93 LEU A O 1
ATOM 763 N N . LEU A 1 94 ? -1.454 -0.871 -1.496 1.00 98.62 94 LEU A N 1
ATOM 764 C CA . LEU A 1 94 ? -2.670 -1.108 -2.278 1.00 98.62 94 LEU A CA 1
ATOM 765 C C . LEU A 1 94 ? -3.920 -1.335 -1.414 1.00 98.62 94 LEU A C 1
ATOM 767 O O . LEU A 1 94 ? -5.002 -0.867 -1.772 1.00 98.62 94 LEU A O 1
ATOM 771 N N . ALA A 1 95 ? -3.791 -2.037 -0.287 1.00 98.44 95 ALA A N 1
ATOM 772 C CA . ALA A 1 95 ? -4.895 -2.302 0.632 1.00 98.44 95 ALA A CA 1
ATOM 773 C C . ALA A 1 95 ? -5.637 -1.025 1.097 1.00 98.44 95 ALA A C 1
ATOM 775 O O . ALA A 1 95 ? -6.859 -0.961 0.904 1.00 98.44 95 ALA A O 1
ATOM 776 N N . PRO A 1 96 ? -4.957 0.023 1.608 1.00 97.94 96 PRO A N 1
ATOM 777 C CA . PRO A 1 96 ? -5.625 1.256 2.017 1.00 97.94 96 PRO A CA 1
ATOM 778 C C . PRO A 1 96 ? -6.233 2.018 0.840 1.00 97.94 96 PRO A C 1
ATOM 780 O O . PRO A 1 96 ? -7.280 2.641 1.002 1.00 97.94 96 PRO A O 1
ATOM 783 N N . LEU A 1 97 ? -5.657 1.932 -0.366 1.00 98.38 97 LEU A N 1
ATOM 784 C CA . LEU A 1 97 ? -6.254 2.538 -1.562 1.00 98.38 97 LEU A CA 1
ATOM 785 C C . LEU A 1 97 ? -7.581 1.869 -1.941 1.00 98.38 97 LEU A C 1
ATOM 787 O O . LEU A 1 97 ? -8.527 2.562 -2.312 1.00 98.38 97 LEU A O 1
ATOM 791 N N . TYR A 1 98 ? -7.696 0.543 -1.818 1.00 98.56 98 TYR A N 1
ATOM 792 C CA . TYR A 1 98 ? -8.993 -0.125 -1.972 1.00 98.56 98 TYR A CA 1
ATOM 793 C C . TYR A 1 98 ? -9.977 0.281 -0.873 1.00 98.56 98 TYR A C 1
ATOM 795 O O . TYR A 1 98 ? -11.143 0.532 -1.178 1.00 98.56 98 TYR A O 1
ATOM 803 N N . GLY A 1 99 ? -9.512 0.409 0.374 1.00 97.88 99 GLY A N 1
ATOM 804 C CA . GLY A 1 99 ? -10.320 0.918 1.485 1.00 97.88 99 GLY A CA 1
ATOM 805 C C . GLY A 1 99 ? -10.841 2.341 1.249 1.00 97.88 99 GLY A C 1
ATOM 806 O O . GLY A 1 99 ? -12.011 2.622 1.507 1.00 97.88 99 GLY A O 1
ATOM 807 N N . LEU A 1 100 ? -10.012 3.218 0.674 1.00 96.81 100 LEU A N 1
ATOM 808 C CA . LEU A 1 100 ? -10.345 4.613 0.365 1.00 96.81 100 LEU A CA 1
ATOM 809 C C . LEU A 1 100 ? -11.519 4.735 -0.607 1.00 96.81 100 LEU A C 1
ATOM 811 O O . LEU A 1 100 ? -12.372 5.601 -0.423 1.00 96.81 100 LEU A O 1
ATOM 815 N N . PHE A 1 101 ? -11.590 3.844 -1.596 1.00 97.12 101 PHE A N 1
ATOM 816 C CA . PHE A 1 101 ? -12.699 3.766 -2.553 1.00 97.12 101 PHE A CA 1
ATOM 817 C C . PHE A 1 101 ? -13.788 2.761 -2.156 1.00 97.12 101 PHE A C 1
ATOM 819 O O . PHE A 1 101 ? -14.632 2.429 -2.986 1.00 97.12 101 PHE A O 1
ATOM 826 N N . GLU A 1 102 ? -13.764 2.260 -0.919 1.00 97.06 102 GLU A N 1
ATOM 827 C CA . GLU A 1 102 ? -14.737 1.300 -0.381 1.00 97.06 102 GLU A CA 1
ATOM 828 C C . GLU A 1 102 ? -14.852 -0.006 -1.198 1.00 97.06 102 GLU A C 1
ATOM 830 O O . GLU A 1 102 ? -15.840 -0.746 -1.106 1.00 97.06 102 GLU A O 1
ATOM 835 N N . ASP A 1 103 ? -13.812 -0.349 -1.970 1.00 97.94 103 ASP A N 1
ATOM 836 C CA . ASP A 1 103 ? -13.782 -1.527 -2.840 1.00 97.94 103 ASP A CA 1
ATOM 837 C C . ASP A 1 103 ? -13.478 -2.797 -2.034 1.00 97.94 103 ASP A C 1
ATOM 839 O O . ASP A 1 103 ? -12.389 -3.379 -2.045 1.00 97.94 103 ASP A O 1
ATOM 843 N N . THR A 1 104 ? -14.510 -3.246 -1.325 1.00 97.94 104 THR A N 1
ATOM 844 C CA . THR A 1 104 ? -14.492 -4.450 -0.482 1.00 97.94 104 THR A CA 1
ATOM 845 C C . THR A 1 104 ? -14.065 -5.687 -1.251 1.00 97.94 104 THR A C 1
ATOM 847 O O . THR A 1 104 ? -13.358 -6.546 -0.727 1.00 97.94 104 THR A O 1
ATOM 850 N N . ASN A 1 105 ? -14.510 -5.799 -2.502 1.00 98.25 105 ASN A N 1
ATOM 851 C CA . ASN A 1 105 ? -14.252 -6.977 -3.312 1.00 98.25 105 ASN A CA 1
ATOM 852 C C . ASN A 1 105 ? -12.773 -7.071 -3.663 1.00 98.25 105 ASN A C 1
ATOM 854 O O . ASN A 1 105 ? -12.196 -8.157 -3.575 1.00 98.25 105 ASN A O 1
ATOM 858 N N . LYS A 1 106 ? -12.152 -5.953 -4.051 1.00 98.50 106 LYS A N 1
ATOM 859 C CA . LYS A 1 106 ? -10.721 -5.931 -4.342 1.00 98.50 106 LYS A CA 1
ATOM 860 C C . LYS A 1 106 ? -9.871 -6.094 -3.088 1.00 98.50 106 LYS A C 1
ATOM 862 O O . LYS A 1 106 ? -8.948 -6.907 -3.128 1.00 98.50 106 LYS A O 1
ATOM 867 N N . LEU A 1 107 ? -10.216 -5.438 -1.975 1.00 98.25 107 LEU A N 1
ATOM 868 C CA . LEU A 1 107 ? -9.489 -5.630 -0.717 1.00 98.25 107 LEU A CA 1
ATOM 869 C C . LEU A 1 107 ? -9.535 -7.097 -0.266 1.00 98.25 107 LEU A C 1
ATOM 871 O O . LEU A 1 107 ? -8.491 -7.705 -0.057 1.00 98.25 107 LEU A O 1
ATOM 875 N N . ASN A 1 108 ? -10.715 -7.721 -0.230 1.00 97.81 108 ASN A N 1
ATOM 876 C CA . ASN A 1 108 ? -10.841 -9.130 0.157 1.00 97.81 108 ASN A CA 1
ATOM 877 C C . ASN A 1 108 ? -10.064 -10.072 -0.776 1.00 97.81 108 ASN A C 1
ATOM 879 O O . ASN A 1 108 ? -9.475 -11.052 -0.321 1.00 97.81 108 ASN A O 1
ATOM 883 N N . LYS A 1 109 ? -10.043 -9.794 -2.088 1.00 98.31 109 LYS A N 1
ATOM 884 C CA . LYS A 1 109 ? -9.233 -10.566 -3.045 1.00 98.31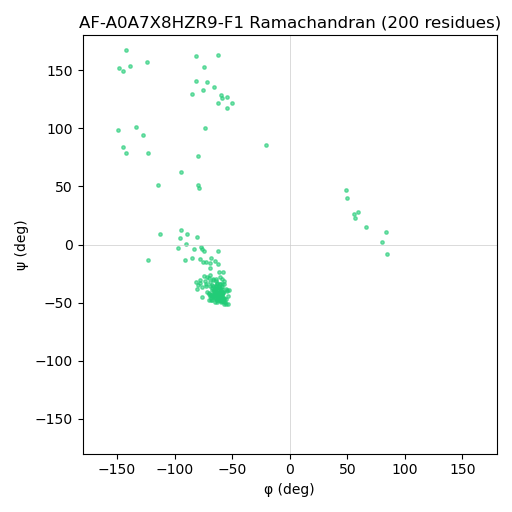 109 LYS A CA 1
ATOM 885 C C . LYS A 1 109 ? -7.737 -10.424 -2.765 1.00 98.31 109 LYS A C 1
ATOM 887 O O . LYS A 1 109 ? -7.027 -11.424 -2.854 1.00 98.31 109 LYS A O 1
ATOM 892 N N . LEU A 1 110 ? -7.272 -9.221 -2.426 1.00 98.31 110 LEU A N 1
ATOM 893 C CA . LEU A 1 110 ? -5.878 -8.960 -2.072 1.00 98.31 110 LEU A CA 1
ATOM 894 C C . LEU A 1 110 ? -5.480 -9.725 -0.801 1.00 98.31 110 LEU A C 1
ATOM 896 O O . LEU A 1 110 ? -4.506 -10.470 -0.831 1.00 98.31 110 LEU A O 1
ATOM 900 N N . LEU A 1 111 ? -6.284 -9.626 0.260 1.00 97.44 111 LEU A N 1
ATOM 901 C CA . LEU A 1 111 ? -6.051 -10.309 1.541 1.00 97.44 111 LEU A CA 1
ATOM 902 C C . LEU A 1 111 ? -6.100 -11.835 1.410 1.00 97.44 111 LEU A C 1
ATOM 904 O O . LEU A 1 111 ? -5.325 -12.550 2.032 1.00 97.44 111 LEU A O 1
ATOM 908 N N . LYS A 1 112 ? -6.973 -12.363 0.544 1.00 97.56 112 LYS A N 1
ATOM 909 C CA . LYS A 1 112 ? -6.995 -13.799 0.240 1.00 97.56 112 LYS A CA 1
ATOM 910 C C . LYS A 1 112 ? -5.737 -14.252 -0.510 1.00 97.56 112 LYS A C 1
ATOM 912 O O . LYS A 1 112 ? -5.309 -15.390 -0.337 1.00 97.56 112 LYS A O 1
ATOM 917 N N . LYS A 1 113 ? -5.179 -13.399 -1.377 1.00 97.38 113 LYS A N 1
ATOM 918 C CA . LYS A 1 113 ? -3.946 -13.691 -2.123 1.00 97.38 113 LYS A CA 1
ATOM 919 C C . LYS A 1 113 ? -2.713 -13.642 -1.214 1.00 97.38 113 LYS A C 1
ATOM 921 O O . LYS A 1 113 ? -1.810 -14.450 -1.404 1.00 97.38 113 LYS A O 1
ATOM 926 N N . TYR A 1 114 ? -2.702 -12.731 -0.243 1.00 96.56 114 TYR A N 1
ATOM 927 C CA . TYR A 1 114 ? -1.624 -12.538 0.726 1.00 96.56 114 TYR A CA 1
ATOM 928 C C . TYR A 1 114 ? -2.176 -12.668 2.156 1.00 96.56 114 TYR A C 1
ATOM 930 O O . TYR A 1 114 ? -2.455 -11.652 2.790 1.00 96.56 114 TYR A O 1
ATOM 938 N N . PRO A 1 115 ? -2.399 -13.903 2.648 1.00 94.31 115 PRO A N 1
ATOM 939 C CA . PRO A 1 115 ? -2.990 -14.125 3.961 1.00 94.31 115 PRO A CA 1
ATOM 940 C C . PRO A 1 115 ? -1.980 -13.808 5.070 1.00 94.31 115 PRO A C 1
ATOM 942 O O . PRO A 1 115 ? -1.117 -14.623 5.393 1.00 94.31 115 PRO A O 1
ATOM 945 N N . GLU A 1 116 ? -2.101 -12.623 5.659 1.00 90.75 116 GLU A N 1
ATOM 946 C CA . GLU A 1 116 ? -1.322 -12.174 6.813 1.00 90.75 116 GLU A CA 1
ATOM 947 C C . GLU A 1 116 ? -2.164 -11.225 7.684 1.00 90.75 116 GLU A C 1
ATOM 949 O O . GLU A 1 116 ? -3.052 -10.534 7.185 1.00 90.75 116 GLU A O 1
ATOM 954 N N . ASN A 1 117 ? -1.866 -11.184 8.983 1.00 88.81 117 ASN A N 1
ATOM 955 C CA . ASN A 1 117 ? -2.551 -10.338 9.968 1.00 88.81 117 ASN A CA 1
ATOM 956 C C . ASN A 1 117 ? -1.585 -9.291 10.532 1.00 88.81 117 ASN A C 1
ATOM 958 O O . ASN A 1 117 ? -1.399 -9.187 11.738 1.00 88.81 117 ASN A O 1
ATOM 962 N N . THR A 1 118 ? -0.902 -8.568 9.650 1.00 93.88 118 THR A N 1
ATOM 963 C CA . THR A 1 118 ? -0.011 -7.478 10.061 1.00 93.88 118 THR A CA 1
ATOM 964 C C . THR A 1 118 ? -0.823 -6.255 10.493 1.00 93.88 118 THR A C 1
ATOM 966 O O . THR A 1 118 ? -1.922 -6.046 9.958 1.00 93.88 118 THR A O 1
ATOM 969 N N . PRO A 1 119 ? -0.293 -5.401 11.389 1.00 94.94 119 PRO A N 1
ATOM 970 C CA . PRO A 1 119 ? -0.991 -4.187 11.812 1.00 94.94 119 PRO A CA 1
ATOM 971 C C . PRO A 1 119 ? -1.442 -3.312 10.633 1.00 94.94 119 PRO A C 1
ATOM 973 O O . PRO A 1 119 ? -2.576 -2.844 10.616 1.00 94.94 119 PRO A O 1
ATOM 976 N N . SER A 1 120 ? -0.619 -3.188 9.585 1.00 95.50 120 SER A N 1
ATOM 977 C CA . SER A 1 120 ? -0.943 -2.420 8.372 1.00 95.50 120 SER A CA 1
ATOM 978 C C . SER A 1 120 ? -2.189 -2.938 7.632 1.00 95.50 120 SER A C 1
ATOM 980 O O . SER A 1 120 ? -3.080 -2.153 7.294 1.00 95.50 120 SER A O 1
ATOM 982 N N . LEU A 1 121 ? -2.306 -4.256 7.409 1.00 97.38 121 LEU A N 1
ATOM 983 C CA . LEU A 1 121 ? -3.463 -4.831 6.707 1.00 97.38 121 LEU A CA 1
ATOM 984 C C . LEU A 1 121 ? -4.703 -4.949 7.593 1.00 97.38 121 LEU A C 1
ATOM 986 O O . LEU A 1 121 ? -5.825 -4.821 7.093 1.00 97.38 121 LEU A O 1
ATOM 990 N N . LEU A 1 122 ? -4.532 -5.204 8.892 1.00 97.50 122 LEU A N 1
ATOM 991 C CA . LEU A 1 122 ? -5.637 -5.157 9.849 1.00 97.50 122 LEU A CA 1
ATOM 992 C C . LEU A 1 122 ? -6.211 -3.741 9.923 1.00 97.50 122 LEU A C 1
ATOM 994 O O . LEU A 1 122 ? -7.429 -3.579 9.860 1.00 97.50 122 LEU A O 1
ATOM 998 N N . LEU A 1 123 ? -5.350 -2.720 9.944 1.00 97.44 123 LEU A N 1
ATOM 999 C CA . LEU A 1 123 ? -5.765 -1.323 9.935 1.00 97.44 123 LEU A CA 1
ATOM 1000 C C . LEU A 1 123 ? -6.556 -0.989 8.665 1.00 97.44 123 LEU A C 1
ATOM 1002 O O . LEU A 1 123 ? -7.672 -0.486 8.766 1.00 97.44 123 LEU A O 1
ATOM 1006 N N . SER A 1 124 ? -6.074 -1.368 7.475 1.00 97.94 124 SER A N 1
ATOM 1007 C CA . SER A 1 124 ? -6.841 -1.189 6.228 1.00 97.94 124 SER A CA 1
ATOM 1008 C C . SER A 1 124 ? -8.242 -1.817 6.294 1.00 97.94 124 SER A C 1
ATOM 1010 O O . SER A 1 124 ? -9.212 -1.247 5.788 1.00 97.94 124 SER A O 1
ATOM 1012 N N . GLN A 1 125 ? -8.366 -2.992 6.922 1.00 98.19 125 GLN A N 1
ATOM 1013 C CA . GLN A 1 125 ? -9.650 -3.668 7.105 1.00 98.19 125 GLN A CA 1
ATOM 1014 C C . GLN A 1 125 ? -10.550 -2.937 8.101 1.00 98.19 125 GLN A C 1
ATOM 1016 O O . GLN A 1 125 ? -11.721 -2.718 7.784 1.00 98.19 125 GLN A O 1
ATOM 1021 N N . ALA A 1 126 ? -10.022 -2.551 9.266 1.00 98.00 126 ALA A N 1
ATOM 1022 C CA . ALA A 1 126 ? -10.759 -1.839 10.307 1.00 98.00 126 ALA A CA 1
ATOM 1023 C C . ALA A 1 126 ? -11.341 -0.538 9.745 1.00 98.00 126 ALA A C 1
ATOM 1025 O O . ALA A 1 126 ? -12.549 -0.310 9.789 1.00 98.00 126 ALA A O 1
ATOM 1026 N N . LEU A 1 127 ? -10.498 0.240 9.066 1.00 97.75 127 LEU A N 1
ATOM 1027 C CA . LEU A 1 127 ? -10.878 1.487 8.412 1.00 97.75 127 LEU A CA 1
ATOM 1028 C C . LEU A 1 127 ? -11.974 1.287 7.356 1.00 97.75 127 LEU A C 1
ATOM 1030 O O . LEU A 1 127 ? -12.934 2.056 7.309 1.00 97.75 127 LEU A O 1
ATOM 1034 N N . LEU A 1 128 ? -11.903 0.228 6.541 1.00 97.69 128 LEU A N 1
ATOM 1035 C CA . LEU A 1 128 ? -12.983 -0.085 5.603 1.00 97.69 128 LEU A CA 1
ATOM 1036 C C . LEU A 1 128 ? -14.292 -0.449 6.326 1.00 97.69 128 LEU A C 1
ATOM 1038 O O . LEU A 1 128 ? -15.363 -0.021 5.894 1.00 97.69 128 LEU A O 1
ATOM 1042 N N . LYS A 1 129 ? -14.244 -1.243 7.406 1.00 98.25 129 LYS A N 1
ATOM 1043 C CA . LYS A 1 129 ? -15.450 -1.577 8.187 1.00 98.25 129 LYS A CA 1
ATOM 1044 C C . LYS A 1 129 ? -16.087 -0.327 8.778 1.00 98.25 129 LYS A C 1
ATOM 1046 O O . LYS A 1 129 ? -17.308 -0.191 8.693 1.00 98.25 129 LYS A O 1
ATOM 1051 N N . PHE A 1 130 ? -15.270 0.594 9.285 1.00 97.50 130 PHE A N 1
ATOM 1052 C CA . PHE A 1 130 ? 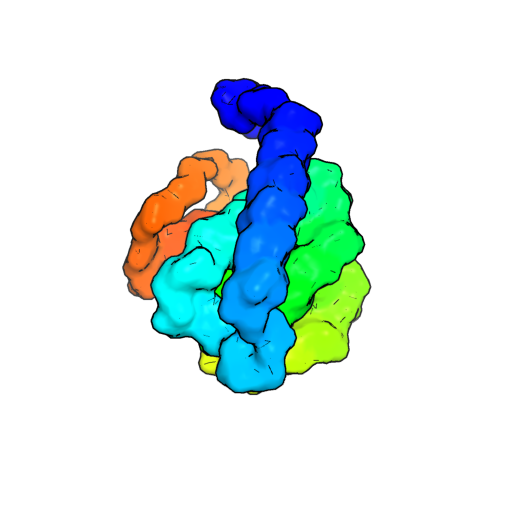-15.729 1.886 9.775 1.00 97.50 130 PHE A CA 1
ATOM 1053 C C . PHE A 1 130 ? -16.479 2.670 8.687 1.00 97.50 130 PHE A C 1
ATOM 1055 O O . PHE A 1 130 ? -17.631 3.048 8.897 1.00 97.50 130 PHE A O 1
ATOM 1062 N N . LYS A 1 131 ? -15.896 2.825 7.485 1.00 96.00 131 LYS A N 1
ATOM 1063 C CA . LYS A 1 131 ? -16.559 3.504 6.344 1.00 96.00 131 LYS A CA 1
ATOM 1064 C C . LYS A 1 131 ? -17.896 2.872 5.959 1.00 96.00 131 LYS A C 1
ATOM 1066 O O . LYS A 1 131 ? -18.812 3.559 5.528 1.00 96.00 131 LYS A O 1
ATOM 1071 N N . GLN A 1 132 ? -18.032 1.563 6.154 1.00 96.12 132 GLN A N 1
ATOM 1072 C CA . GLN A 1 132 ? -19.259 0.812 5.875 1.00 96.12 132 GLN A CA 1
ATOM 1073 C C . GLN A 1 132 ? -20.324 0.908 6.971 1.00 96.12 132 GLN A C 1
ATOM 1075 O O . GLN A 1 132 ? -21.307 0.167 6.903 1.00 96.12 132 GLN A O 1
ATOM 1080 N N . ALA A 1 133 ? -20.116 1.739 7.995 1.00 96.50 133 ALA A N 1
ATOM 1081 C CA . ALA A 1 133 ? -20.939 1.790 9.200 1.00 96.50 133 ALA A CA 1
ATOM 1082 C C . ALA A 1 133 ? -21.050 0.434 9.930 1.00 96.50 133 ALA A C 1
ATOM 1084 O O . ALA A 1 133 ? -22.017 0.170 10.642 1.00 96.50 133 ALA A O 1
ATOM 1085 N N . LYS A 1 134 ? -20.054 -0.448 9.768 1.00 97.88 134 LYS A N 1
ATOM 1086 C CA . LYS A 1 134 ? -19.940 -1.719 10.502 1.00 97.88 134 LYS A CA 1
ATOM 1087 C C . LYS A 1 134 ? -19.061 -1.508 11.729 1.00 97.88 134 LYS A C 1
ATOM 1089 O O . LYS A 1 134 ? -17.974 -2.076 11.816 1.00 97.88 134 LYS A O 1
ATOM 1094 N N . PHE A 1 135 ? -19.517 -0.645 12.632 1.00 97.44 135 PHE A N 1
ATOM 1095 C CA . PHE A 1 135 ? -18.713 -0.148 13.749 1.00 97.44 135 PHE A CA 1
ATOM 1096 C C . PHE A 1 135 ? -18.276 -1.252 14.712 1.00 97.44 135 PHE A C 1
ATOM 1098 O O . PHE A 1 135 ? -17.097 -1.300 15.035 1.00 97.44 135 PHE A O 1
ATOM 1105 N N . ASP A 1 136 ? -19.149 -2.203 15.057 1.00 98.06 136 ASP A N 1
ATOM 1106 C CA . ASP A 1 136 ? -18.777 -3.333 15.927 1.00 98.06 136 ASP A CA 1
ATOM 1107 C C . ASP A 1 136 ? -17.638 -4.165 15.317 1.00 98.06 136 ASP A C 1
ATOM 1109 O O . ASP A 1 136 ? -16.608 -4.391 15.942 1.00 98.06 136 ASP A O 1
ATOM 1113 N N . ALA A 1 137 ? -17.762 -4.524 14.035 1.00 98.19 137 ALA A N 1
ATOM 1114 C CA . ALA A 1 137 ? -16.721 -5.269 13.325 1.00 98.19 137 ALA A CA 1
ATOM 1115 C C . ALA A 1 137 ? -15.429 -4.453 13.137 1.00 98.19 137 ALA A C 1
ATOM 1117 O O . ALA A 1 137 ? -14.344 -5.022 13.041 1.00 98.19 137 ALA A O 1
ATOM 1118 N N . SER A 1 138 ? -15.539 -3.126 13.034 1.00 98.06 138 SER A N 1
ATOM 1119 C CA . SER A 1 138 ? -14.380 -2.234 13.031 1.00 98.06 138 SER A CA 1
ATOM 1120 C C . SER A 1 138 ? -13.688 -2.235 14.391 1.00 98.06 138 SER A C 1
ATOM 1122 O O . SER A 1 138 ? -12.464 -2.294 14.439 1.00 98.06 138 SER A O 1
ATOM 1124 N N . LEU A 1 139 ? -14.457 -2.166 15.478 1.00 98.25 139 LEU A N 1
ATOM 1125 C CA . LEU A 1 139 ? -13.948 -2.152 16.843 1.00 98.25 139 LEU A CA 1
ATOM 1126 C C . LEU A 1 139 ? -13.239 -3.461 17.186 1.00 98.25 139 LEU A C 1
ATOM 1128 O O . LEU A 1 139 ? -12.154 -3.425 17.755 1.00 98.25 139 LEU A O 1
ATOM 1132 N N . ASP A 1 140 ? -13.809 -4.601 16.798 1.00 98.19 140 ASP A N 1
ATOM 1133 C CA . ASP A 1 140 ? -13.181 -5.911 16.994 1.00 98.19 140 ASP A CA 1
ATOM 1134 C C . ASP A 1 140 ? -11.805 -5.984 16.316 1.00 98.19 140 ASP A C 1
ATOM 1136 O O . ASP A 1 140 ? -10.842 -6.473 16.907 1.00 98.19 140 ASP A O 1
ATOM 1140 N N . LEU A 1 141 ? -11.680 -5.428 15.105 1.00 98.06 141 LEU A N 1
ATOM 1141 C CA . LEU A 1 141 ? -10.391 -5.334 14.418 1.00 98.06 141 LEU A CA 1
ATOM 1142 C C . LEU A 1 141 ? -9.425 -4.380 15.130 1.00 98.06 141 LEU A C 1
ATOM 1144 O O . LEU A 1 141 ? -8.246 -4.700 15.227 1.00 98.06 141 LEU A O 1
ATOM 1148 N N . PHE A 1 142 ? -9.888 -3.244 15.657 1.00 97.75 142 PHE A N 1
ATOM 1149 C CA . PHE A 1 142 ? -9.026 -2.353 16.442 1.00 97.75 142 PHE A CA 1
ATOM 1150 C C . PHE A 1 142 ? -8.553 -2.994 17.749 1.00 97.75 142 PHE A C 1
ATOM 1152 O O . PHE A 1 142 ? -7.389 -2.840 18.101 1.00 97.75 142 PHE A O 1
ATOM 1159 N N . LYS A 1 143 ? -9.396 -3.779 18.428 1.00 97.19 143 LYS A N 1
ATOM 1160 C CA . LYS A 1 143 ? -8.984 -4.554 19.608 1.00 97.19 143 LYS A CA 1
ATOM 1161 C C . LYS A 1 143 ? -7.896 -5.563 19.251 1.00 97.19 143 LYS A C 1
ATOM 1163 O O . LYS A 1 143 ? -6.874 -5.608 19.923 1.00 97.19 143 LYS A O 1
ATOM 1168 N N . GLN A 1 144 ? -8.064 -6.289 18.144 1.00 96.38 144 GLN A N 1
ATOM 1169 C CA . GLN A 1 144 ? -7.027 -7.192 17.638 1.00 96.38 144 GLN A CA 1
ATOM 1170 C C . GLN A 1 144 ? -5.726 -6.442 17.304 1.00 96.38 144 GLN A C 1
ATOM 1172 O O . GLN A 1 144 ? -4.639 -6.920 17.616 1.00 96.38 144 GLN A O 1
ATOM 1177 N N . ILE A 1 145 ? -5.820 -5.268 16.673 1.00 96.56 145 ILE A N 1
ATOM 1178 C CA . ILE A 1 145 ? -4.651 -4.429 16.385 1.00 96.56 145 ILE A CA 1
ATOM 1179 C C . ILE A 1 145 ? -3.945 -4.026 17.681 1.00 96.56 145 ILE A C 1
ATOM 1181 O O . ILE A 1 145 ? -2.727 -4.124 17.737 1.00 96.56 145 ILE A O 1
ATOM 1185 N N . HIS A 1 146 ? -4.688 -3.617 18.711 1.00 95.56 146 HIS A N 1
ATOM 1186 C CA . HIS A 1 146 ? -4.125 -3.229 20.004 1.00 95.56 146 HIS A CA 1
ATOM 1187 C C . HIS A 1 146 ? -3.399 -4.387 20.702 1.00 95.56 146 HIS A C 1
ATOM 1189 O O . HIS A 1 146 ? -2.347 -4.182 21.301 1.00 95.56 146 HIS A O 1
ATOM 1195 N N . GLU A 1 147 ? -3.928 -5.609 20.592 1.00 93.81 147 GLU A N 1
ATOM 1196 C CA . GLU A 1 147 ? -3.282 -6.816 21.119 1.00 93.81 147 GLU A CA 1
ATOM 1197 C C . GLU A 1 147 ? -1.966 -7.147 20.393 1.00 93.81 147 GLU A C 1
ATOM 1199 O O . GLU A 1 147 ? -0.999 -7.557 21.033 1.00 93.81 147 GLU A O 1
ATOM 1204 N N . GLU A 1 148 ? -1.912 -6.977 19.067 1.00 92.94 148 GLU A N 1
ATOM 1205 C CA . GLU A 1 148 ? -0.706 -7.253 18.266 1.00 92.94 148 GLU A CA 1
ATOM 1206 C C . GLU A 1 148 ? 0.327 -6.118 18.339 1.00 92.94 148 GLU A C 1
ATOM 1208 O O . GLU A 1 148 ? 1.532 -6.374 18.300 1.00 92.94 148 GLU A O 1
ATOM 1213 N N . ASN A 1 149 ? -0.128 -4.866 18.422 1.00 95.75 149 ASN A N 1
ATOM 1214 C CA . ASN A 1 149 ? 0.717 -3.681 18.495 1.00 95.75 149 ASN A CA 1
ATOM 1215 C C . ASN A 1 149 ? 0.028 -2.565 19.317 1.00 95.75 149 ASN A C 1
ATOM 1217 O O . ASN A 1 149 ? -0.807 -1.823 18.784 1.00 95.75 149 ASN A O 1
ATOM 1221 N N . PRO A 1 150 ? 0.383 -2.406 20.607 1.00 93.56 150 PRO A N 1
ATOM 1222 C CA . PRO A 1 150 ? -0.313 -1.489 21.510 1.00 93.56 150 PRO A CA 1
ATOM 1223 C C . PRO A 1 150 ? -0.095 -0.007 21.173 1.00 93.56 150 PRO A C 1
ATOM 1225 O O . PRO A 1 150 ? -0.914 0.820 21.565 1.00 93.56 150 PRO A O 1
ATOM 1228 N N . TYR A 1 151 ? 0.959 0.328 20.419 1.00 94.44 151 TYR A N 1
ATOM 1229 C CA . TYR A 1 151 ? 1.309 1.705 20.054 1.00 94.44 151 TYR A CA 1
ATOM 1230 C C . TYR A 1 151 ? 0.385 2.291 18.980 1.00 94.44 151 TYR A C 1
ATOM 1232 O O . TYR A 1 151 ? 0.204 3.499 18.893 1.00 94.44 151 TYR A O 1
ATOM 1240 N N . LEU A 1 152 ? -0.210 1.452 18.129 1.00 94.00 152 LEU A N 1
ATOM 1241 C CA . LEU A 1 152 ? -0.880 1.939 16.923 1.00 94.00 152 LEU A CA 1
ATOM 1242 C C . LEU A 1 152 ? -2.079 2.844 17.236 1.00 94.00 152 LEU A C 1
ATOM 1244 O O . LEU A 1 152 ? -2.255 3.872 16.584 1.00 94.00 152 LEU A O 1
ATOM 1248 N N . ILE A 1 153 ? -2.893 2.490 18.231 1.00 93.38 153 ILE A N 1
ATOM 1249 C CA . ILE A 1 153 ? -4.088 3.274 18.569 1.00 93.38 153 ILE A CA 1
ATOM 1250 C C . ILE A 1 153 ? -3.711 4.634 19.161 1.00 93.38 153 ILE A C 1
ATOM 1252 O O . ILE A 1 153 ? -4.284 5.631 18.722 1.00 93.38 153 ILE A O 1
ATOM 1256 N N . SER A 1 154 ? -2.724 4.690 20.063 1.00 90.56 154 SER A N 1
ATOM 1257 C CA . SER A 1 154 ? -2.277 5.955 20.657 1.00 90.56 154 SER A CA 1
ATOM 1258 C C . SER A 1 154 ? -1.712 6.891 19.592 1.00 90.56 154 SER A C 1
ATOM 1260 O O . SER A 1 154 ? -2.153 8.029 19.490 1.00 90.56 154 SER A O 1
ATOM 1262 N N . TYR A 1 155 ? -0.868 6.389 18.683 1.00 90.12 155 TYR A N 1
ATOM 1263 C CA . TYR A 1 155 ? -0.357 7.195 17.568 1.00 90.12 155 TYR A CA 1
ATOM 1264 C C . TYR A 1 155 ? -1.468 7.762 16.671 1.00 90.12 155 TYR A C 1
ATOM 1266 O O . TYR A 1 155 ? -1.355 8.886 16.176 1.00 90.12 155 TYR A O 1
ATOM 1274 N N . ILE A 1 156 ? -2.550 7.004 16.444 1.00 89.88 156 ILE A N 1
ATOM 1275 C CA . ILE A 1 156 ? -3.708 7.535 15.716 1.00 89.88 156 ILE A CA 1
ATOM 1276 C C . ILE A 1 156 ? -4.404 8.613 16.551 1.00 89.88 156 ILE A C 1
ATOM 1278 O O . ILE A 1 156 ? -4.707 9.664 16.003 1.00 89.88 156 ILE A O 1
ATOM 1282 N N . GLN A 1 157 ? -4.674 8.386 17.837 1.00 87.81 157 GLN A N 1
ATOM 1283 C CA . GLN A 1 157 ? -5.397 9.341 18.689 1.00 87.81 157 GLN A CA 1
ATOM 1284 C C . GLN A 1 157 ? -4.638 10.659 18.877 1.00 87.81 157 GLN A C 1
ATOM 1286 O O . GLN A 1 157 ? -5.226 11.730 18.714 1.00 87.81 157 GLN A O 1
ATOM 1291 N N . ASP A 1 158 ? -3.342 10.571 19.160 1.00 83.94 158 ASP A N 1
ATOM 1292 C CA . ASP A 1 158 ? -2.482 11.713 19.467 1.00 83.94 158 ASP A CA 1
ATOM 1293 C C . ASP A 1 158 ? -2.060 12.484 18.207 1.00 83.94 158 ASP A C 1
ATOM 1295 O O . ASP A 1 158 ? -1.590 13.621 18.292 1.00 83.94 158 ASP A O 1
ATOM 1299 N N . ALA A 1 159 ? -2.287 11.893 17.025 1.00 76.94 159 ALA A N 1
ATOM 1300 C CA . ALA A 1 159 ? -1.887 12.438 15.732 1.00 76.94 159 ALA A CA 1
ATOM 1301 C C . ALA A 1 159 ? -0.407 12.865 15.722 1.00 76.94 159 ALA A C 1
ATOM 1303 O O . ALA A 1 159 ? -0.062 13.914 15.170 1.00 76.94 159 ALA A O 1
ATOM 1304 N N . GLU A 1 160 ? 0.447 12.058 16.361 1.00 75.25 160 GLU A N 1
ATOM 1305 C CA . GLU A 1 160 ? 1.874 12.332 16.485 1.00 75.25 160 GLU A CA 1
ATOM 1306 C C . GLU A 1 160 ? 2.557 12.293 15.118 1.00 75.25 160 GLU A C 1
ATOM 1308 O O . GLU A 1 160 ? 2.333 11.394 14.302 1.00 75.25 160 GLU A O 1
ATOM 1313 N N . ASP A 1 161 ? 3.411 13.286 14.876 1.00 76.69 161 ASP A N 1
ATOM 1314 C CA . ASP A 1 161 ? 4.296 13.283 13.721 1.00 76.69 161 ASP A CA 1
ATOM 1315 C C . ASP A 1 161 ? 5.438 12.288 13.976 1.00 76.69 161 ASP A C 1
ATOM 1317 O O . ASP A 1 161 ? 6.080 12.309 15.026 1.00 76.69 161 ASP A O 1
ATOM 1321 N N . PHE A 1 162 ? 5.729 11.445 12.989 1.00 79.50 162 PHE A N 1
ATOM 1322 C CA . PHE A 1 162 ? 6.851 10.512 13.027 1.00 79.50 162 PHE A CA 1
ATOM 1323 C C . PHE A 1 162 ? 7.553 10.463 11.670 1.00 79.50 162 PHE A C 1
ATOM 1325 O O . PHE A 1 162 ? 6.957 10.718 10.619 1.00 79.50 162 PHE A O 1
ATOM 1332 N N . GLU A 1 163 ? 8.839 10.123 11.686 1.00 79.44 163 GLU A N 1
ATOM 1333 C CA . GLU A 1 163 ? 9.569 9.809 10.462 1.00 79.44 163 GLU A CA 1
ATOM 1334 C C . GLU A 1 163 ? 9.280 8.367 10.050 1.00 79.44 163 GLU A C 1
ATOM 1336 O O . GLU A 1 163 ? 9.206 7.476 10.895 1.00 79.44 163 GLU A O 1
ATOM 1341 N N . GLN A 1 164 ? 9.128 8.118 8.747 1.00 79.12 164 GLN A N 1
ATOM 1342 C CA . GLN A 1 164 ? 8.899 6.757 8.275 1.00 79.12 164 GLN A CA 1
ATOM 1343 C C . GLN A 1 164 ? 10.113 5.875 8.620 1.00 79.12 164 GLN A C 1
ATOM 1345 O O . GLN A 1 164 ? 11.229 6.168 8.172 1.00 79.12 164 GLN A O 1
ATOM 1350 N N . PRO A 1 165 ? 9.922 4.782 9.375 1.00 84.44 165 PRO A N 1
ATOM 1351 C CA . PRO A 1 165 ? 11.038 3.980 9.843 1.00 84.44 165 PRO A CA 1
ATOM 1352 C C . PRO A 1 165 ? 11.675 3.194 8.696 1.00 84.44 165 PRO A C 1
ATOM 1354 O O . PRO A 1 165 ? 11.002 2.631 7.833 1.00 84.44 165 PRO A O 1
ATOM 1357 N N . MET A 1 166 ? 13.007 3.114 8.701 1.00 77.81 166 MET A N 1
ATOM 1358 C CA . MET A 1 166 ? 13.754 2.332 7.706 1.00 77.81 166 MET A CA 1
ATOM 1359 C C . MET A 1 166 ? 13.641 0.822 7.952 1.00 77.81 166 MET A C 1
ATOM 1361 O O . MET A 1 166 ? 13.708 0.022 7.018 1.00 77.81 166 MET A O 1
ATOM 1365 N N . MET A 1 167 ? 13.520 0.431 9.218 1.00 86.44 167 MET A N 1
ATOM 1366 C CA . MET A 1 167 ? 13.397 -0.947 9.673 1.00 86.44 167 MET A CA 1
ATOM 1367 C C . MET A 1 167 ? 12.462 -0.979 10.875 1.00 86.44 167 MET A C 1
ATOM 1369 O O . MET A 1 167 ? 12.426 -0.034 11.656 1.00 86.44 167 MET A O 1
ATOM 1373 N N . PHE A 1 168 ? 11.755 -2.087 11.036 1.00 90.00 168 PHE A N 1
ATOM 1374 C CA . PHE A 1 168 ? 10.924 -2.354 12.199 1.00 90.00 168 PHE A CA 1
ATOM 1375 C C . PHE A 1 168 ? 11.024 -3.832 12.569 1.00 90.00 168 PHE A C 1
ATOM 1377 O O . PHE A 1 168 ? 11.530 -4.659 11.800 1.00 90.00 168 PHE A O 1
ATOM 1384 N N . SER A 1 169 ? 10.523 -4.168 13.751 1.00 92.06 169 SER A N 1
ATOM 1385 C CA . SER A 1 169 ? 10.336 -5.551 14.176 1.00 92.06 169 SER A CA 1
ATOM 1386 C C . SER A 1 169 ? 8.878 -5.773 14.557 1.00 92.06 169 SER A C 1
ATOM 1388 O O . SER A 1 169 ? 8.160 -4.823 14.852 1.00 92.06 169 SER A O 1
ATOM 1390 N N . ARG A 1 170 ? 8.418 -7.025 14.516 1.00 91.19 170 ARG A N 1
ATOM 1391 C CA . ARG A 1 170 ? 7.025 -7.340 14.848 1.00 91.19 170 ARG A CA 1
ATOM 1392 C C . ARG A 1 170 ? 6.706 -6.899 16.282 1.00 91.19 170 ARG A C 1
ATOM 1394 O O . ARG A 1 170 ? 7.420 -7.288 17.205 1.00 91.19 170 ARG A O 1
ATOM 1401 N N . GLY A 1 171 ? 5.625 -6.145 16.443 1.00 92.44 171 GLY A N 1
ATOM 1402 C CA . GLY A 1 171 ? 5.140 -5.582 17.701 1.00 92.44 171 GLY A CA 1
ATOM 1403 C C . GLY A 1 171 ? 5.861 -4.309 18.152 1.00 92.44 171 GLY A C 1
ATOM 1404 O O . GLY A 1 171 ? 5.555 -3.814 19.234 1.00 92.44 171 GLY A O 1
ATOM 1405 N N . SER A 1 172 ? 6.822 -3.786 17.380 1.00 95.12 172 SER A N 1
ATOM 1406 C CA . SER A 1 172 ? 7.540 -2.566 17.763 1.00 95.12 172 SER A CA 1
ATOM 1407 C C . SER A 1 172 ? 6.758 -1.300 17.427 1.00 95.12 172 SER A C 1
ATOM 1409 O O . SER A 1 172 ? 5.837 -1.303 16.608 1.0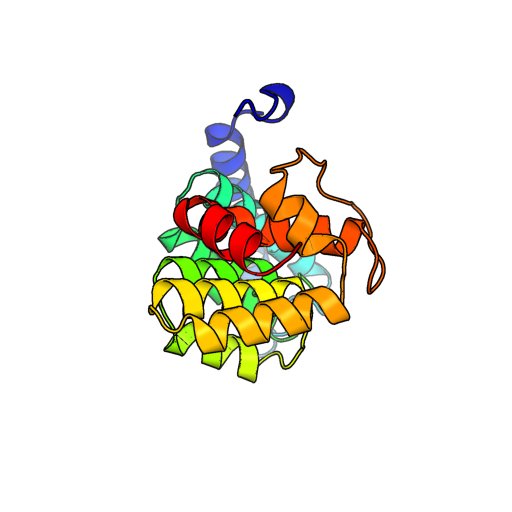0 95.12 172 SER A O 1
ATOM 1411 N N . GLU A 1 173 ? 7.147 -0.200 18.057 1.00 94.81 173 GLU A N 1
ATOM 1412 C CA . GLU A 1 173 ? 6.591 1.126 17.800 1.00 94.81 173 GLU A CA 1
ATOM 1413 C C . GLU A 1 173 ? 6.766 1.540 16.329 1.00 94.81 173 GLU A C 1
ATOM 1415 O O . GLU A 1 173 ? 5.841 2.043 15.695 1.00 94.81 173 GLU A O 1
ATOM 1420 N N . GLU A 1 174 ? 7.908 1.208 15.728 1.00 94.94 174 GLU A N 1
ATOM 1421 C CA . GLU A 1 174 ? 8.184 1.461 14.313 1.00 94.94 174 GLU A CA 1
ATOM 1422 C C . GLU A 1 174 ? 7.250 0.671 13.378 1.00 94.94 174 GLU A C 1
ATOM 1424 O O . GLU A 1 174 ? 6.923 1.132 12.286 1.00 94.94 174 GLU A O 1
ATOM 1429 N N . GLU A 1 175 ? 6.768 -0.510 13.780 1.00 94.69 175 GLU A N 1
ATOM 1430 C CA . GLU A 1 175 ? 5.768 -1.238 12.986 1.00 94.69 175 GLU A CA 1
ATOM 1431 C C . GLU A 1 175 ? 4.415 -0.510 12.996 1.00 94.69 175 GLU A C 1
ATOM 1433 O O . GLU A 1 175 ? 3.722 -0.482 11.975 1.00 94.69 175 GLU A O 1
ATOM 1438 N N . ALA A 1 176 ? 4.049 0.122 14.117 1.00 94.75 176 ALA A N 1
ATOM 1439 C CA . ALA A 1 176 ? 2.861 0.969 14.180 1.00 94.75 176 ALA A CA 1
ATOM 1440 C C . ALA A 1 176 ? 3.009 2.197 13.276 1.00 94.75 176 ALA A C 1
ATOM 1442 O O . ALA A 1 176 ? 2.107 2.489 12.489 1.00 94.75 176 ALA A O 1
ATOM 1443 N N . GLN A 1 177 ? 4.162 2.864 13.329 1.00 94.25 177 GLN A N 1
ATOM 1444 C CA . GLN A 1 177 ? 4.485 3.997 12.461 1.00 94.25 177 GLN A CA 1
ATOM 1445 C C . GLN A 1 177 ? 4.408 3.610 10.972 1.00 94.25 177 GLN A C 1
ATOM 1447 O O . GLN A 1 177 ? 3.750 4.296 10.188 1.00 94.25 177 GLN A O 1
ATOM 1452 N N . ASP A 1 178 ? 4.985 2.472 10.565 1.00 93.00 178 ASP A N 1
ATOM 1453 C CA . ASP A 1 178 ? 4.876 1.978 9.182 1.00 93.00 178 ASP A CA 1
ATOM 1454 C C . ASP A 1 178 ? 3.420 1.661 8.789 1.00 93.00 178 ASP A C 1
ATOM 1456 O O . ASP A 1 178 ? 2.957 2.033 7.705 1.00 93.00 178 ASP A O 1
ATOM 1460 N N . ALA A 1 179 ? 2.652 1.020 9.677 1.00 95.19 179 ALA A N 1
ATOM 1461 C CA . ALA A 1 179 ? 1.240 0.733 9.442 1.00 95.19 179 ALA A CA 1
ATOM 1462 C C . ALA A 1 179 ? 0.417 2.013 9.230 1.00 95.19 179 ALA A C 1
ATOM 1464 O O . ALA A 1 179 ? -0.402 2.069 8.304 1.00 95.19 179 ALA A O 1
ATOM 1465 N N . ILE A 1 180 ? 0.658 3.045 10.040 1.00 93.75 180 ILE A N 1
ATOM 1466 C CA . ILE A 1 180 ? -0.008 4.345 9.930 1.00 93.75 180 ILE A CA 1
ATOM 1467 C C . ILE A 1 180 ? 0.422 5.062 8.651 1.00 93.75 180 ILE A C 1
ATOM 1469 O O . ILE A 1 180 ? -0.449 5.520 7.912 1.00 93.75 180 ILE A O 1
ATOM 1473 N N . ALA A 1 181 ? 1.720 5.099 8.329 1.00 91.75 181 ALA A N 1
ATOM 1474 C CA . ALA A 1 181 ? 2.230 5.724 7.107 1.00 91.75 181 ALA A CA 1
ATOM 1475 C C . ALA A 1 181 ? 1.590 5.122 5.847 1.00 91.75 181 ALA A C 1
ATOM 1477 O O . ALA A 1 181 ? 1.088 5.849 4.987 1.00 91.75 181 ALA A O 1
ATOM 1478 N N . ASN A 1 182 ? 1.527 3.790 5.764 1.00 92.81 182 ASN A N 1
ATOM 1479 C CA . ASN A 1 182 ? 0.895 3.094 4.643 1.00 92.81 182 ASN A CA 1
ATOM 1480 C C . ASN A 1 182 ? -0.607 3.421 4.531 1.00 92.81 182 ASN A C 1
ATOM 1482 O O . ASN A 1 182 ? -1.128 3.602 3.429 1.00 92.81 182 ASN A O 1
ATOM 1486 N N . ASN A 1 183 ? -1.310 3.526 5.665 1.00 95.12 183 ASN A N 1
ATOM 1487 C CA . ASN A 1 183 ? -2.754 3.778 5.720 1.00 95.12 183 ASN A CA 1
ATOM 1488 C C . ASN A 1 183 ? -3.133 5.269 5.765 1.00 95.12 183 ASN A C 1
ATOM 1490 O O . ASN A 1 183 ? -4.325 5.592 5.782 1.00 95.12 183 ASN A O 1
ATOM 1494 N N . TYR A 1 184 ? -2.158 6.178 5.740 1.00 91.12 184 TYR A N 1
ATOM 1495 C CA . TYR A 1 184 ? -2.359 7.609 5.966 1.00 91.12 184 TYR A CA 1
ATOM 1496 C C . TYR A 1 184 ? -3.434 8.248 5.062 1.00 91.12 184 TYR A C 1
ATOM 1498 O O . TYR A 1 184 ? -4.311 8.939 5.588 1.00 91.12 184 TYR A O 1
ATOM 1506 N N . PRO A 1 185 ? -3.498 7.966 3.737 1.00 89.69 185 PRO A N 1
ATOM 1507 C CA . PRO A 1 185 ? -4.560 8.509 2.881 1.00 89.69 185 PRO A CA 1
ATOM 1508 C C . PRO A 1 185 ? -5.973 8.085 3.304 1.00 89.69 185 PRO A C 1
ATOM 1510 O O . PRO A 1 185 ? -6.929 8.844 3.150 1.00 89.69 185 PRO A O 1
ATOM 1513 N N . LEU A 1 186 ? -6.116 6.861 3.820 1.00 94.06 186 LEU A N 1
ATOM 1514 C CA . LEU A 1 186 ? -7.394 6.328 4.279 1.00 94.06 186 LEU A CA 1
ATOM 1515 C C . LEU A 1 186 ? -7.784 6.931 5.632 1.00 94.06 186 LEU A C 1
ATOM 1517 O O . LEU A 1 186 ? -8.926 7.367 5.782 1.00 94.06 186 LEU A O 1
ATOM 1521 N N . LEU A 1 187 ? -6.839 7.010 6.573 1.00 92.12 187 LEU A N 1
ATOM 1522 C CA . LEU A 1 187 ? -7.029 7.620 7.894 1.00 92.12 187 LEU A CA 1
ATOM 1523 C C . LEU A 1 187 ? -7.512 9.072 7.790 1.00 92.12 187 LEU A C 1
ATOM 1525 O O . LEU A 1 187 ? -8.549 9.418 8.355 1.00 92.12 187 LEU A O 1
ATOM 1529 N N . LEU A 1 188 ? -6.838 9.893 6.978 1.00 88.25 188 LEU A N 1
ATOM 1530 C CA . LEU A 1 188 ? -7.205 11.300 6.780 1.00 88.25 188 LEU A CA 1
ATOM 1531 C C . LEU A 1 188 ? -8.602 11.502 6.173 1.00 88.25 188 LEU A C 1
ATOM 1533 O O . LEU A 1 188 ? -9.160 12.594 6.259 1.00 88.25 188 LEU A O 1
ATOM 1537 N N . SER A 1 189 ? -9.195 10.467 5.570 1.00 89.19 189 SER A N 1
ATOM 1538 C CA . SER A 1 189 ? -10.547 10.559 5.013 1.00 89.19 189 SER A CA 1
ATOM 1539 C C . SER A 1 189 ? -11.662 10.511 6.072 1.00 89.19 189 SER A C 1
ATOM 1541 O O . SER A 1 189 ? -12.833 10.627 5.706 1.00 89.19 189 SER A O 1
ATOM 1543 N N . MET A 1 190 ? -11.337 10.321 7.362 1.00 90.31 190 MET A N 1
ATOM 1544 C CA . MET A 1 190 ? -12.314 10.026 8.422 1.00 90.31 190 MET A CA 1
ATOM 1545 C C . MET A 1 190 ? -12.001 10.705 9.766 1.00 90.31 190 MET A C 1
ATOM 1547 O O . MET A 1 190 ? -11.578 10.061 10.721 1.00 90.31 190 MET A O 1
ATOM 1551 N N . PHE A 1 191 ? -12.315 11.994 9.904 1.00 84.88 191 PHE A N 1
ATOM 1552 C CA . PHE A 1 191 ? -12.158 12.707 11.184 1.00 84.88 191 PHE A CA 1
ATOM 1553 C C . PHE A 1 191 ? -12.962 12.101 12.350 1.00 84.88 191 PHE A C 1
ATOM 1555 O O . PHE A 1 191 ? -12.539 12.176 13.498 1.00 84.88 191 PHE A O 1
ATOM 1562 N N . SER A 1 192 ? -14.106 11.464 12.080 1.00 91.06 192 SER A N 1
ATOM 1563 C CA . SER A 1 192 ? -14.922 10.816 13.118 1.00 91.06 192 SER A CA 1
ATOM 1564 C C . SER A 1 192 ? -14.275 9.566 13.720 1.00 91.06 192 SER A C 1
ATOM 1566 O O . SER A 1 192 ? -14.717 9.108 14.770 1.00 91.06 192 SER A O 1
ATOM 1568 N N . LEU A 1 193 ? -13.248 9.003 13.074 1.00 92.56 193 LEU A N 1
ATOM 1569 C CA . LEU A 1 193 ? -12.538 7.835 13.586 1.00 92.56 193 LEU A CA 1
ATOM 1570 C C . LEU A 1 193 ? -11.805 8.147 14.896 1.00 92.56 193 LEU A C 1
ATOM 1572 O O . LEU A 1 193 ? -11.819 7.324 15.800 1.00 92.56 193 LEU A O 1
ATOM 1576 N N . TYR A 1 194 ? -11.205 9.334 15.013 1.00 89.50 194 TYR A N 1
ATOM 1577 C CA . TYR A 1 194 ? -10.477 9.747 16.217 1.00 89.50 194 TYR A CA 1
ATOM 1578 C C . TYR A 1 194 ? -11.392 9.747 17.449 1.00 89.50 194 TYR A C 1
ATOM 1580 O O . TYR A 1 194 ? -11.029 9.209 18.489 1.00 89.50 194 TYR A O 1
ATOM 1588 N N . ILE A 1 195 ? -12.612 10.277 17.295 1.00 90.94 195 ILE A N 1
ATOM 1589 C CA . ILE A 1 195 ? -13.640 10.271 18.347 1.00 90.94 195 ILE A CA 1
ATOM 1590 C C . ILE A 1 195 ? -14.032 8.832 18.685 1.00 90.94 195 ILE A C 1
ATOM 1592 O O . ILE A 1 195 ? -14.040 8.452 19.849 1.00 90.94 195 ILE A O 1
ATOM 1596 N N . PHE A 1 196 ? -14.296 8.016 17.663 1.00 94.50 196 PHE A N 1
ATOM 1597 C CA . PHE A 1 196 ? -14.662 6.615 17.851 1.00 94.50 196 PHE A CA 1
ATOM 1598 C C . PHE A 1 196 ? -13.597 5.822 18.618 1.00 94.50 196 PHE A C 1
ATOM 1600 O O . PHE A 1 196 ? -13.942 5.019 19.479 1.00 94.50 196 PHE A O 1
ATOM 1607 N N . LEU A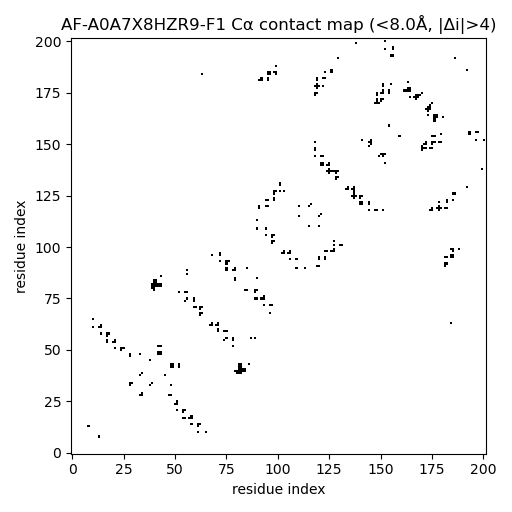 1 197 ? -12.313 6.039 18.329 1.00 94.50 197 LEU A N 1
ATOM 1608 C CA . LEU A 1 197 ? -11.231 5.376 19.054 1.00 94.50 197 LEU A CA 1
ATOM 1609 C C . LEU A 1 197 ? -11.123 5.890 20.494 1.00 94.50 197 LEU A C 1
ATOM 1611 O O . LEU A 1 197 ? -11.044 5.071 21.399 1.00 94.50 197 LEU A O 1
ATOM 1615 N N . ALA A 1 198 ? -11.204 7.205 20.719 1.00 91.75 198 ALA A N 1
ATOM 1616 C CA . ALA A 1 198 ? -11.206 7.795 22.063 1.00 91.75 198 ALA A CA 1
ATOM 1617 C C . ALA A 1 198 ? -12.351 7.297 22.959 1.00 91.75 198 ALA A C 1
ATOM 1619 O O . ALA A 1 198 ? -12.162 7.138 24.153 1.00 91.75 198 ALA A O 1
ATOM 1620 N N . GLU A 1 199 ? -13.528 7.007 22.404 1.00 93.62 199 GLU A N 1
ATOM 1621 C CA . GLU A 1 199 ? -14.654 6.465 23.182 1.00 93.62 199 GLU A CA 1
ATOM 1622 C C . GLU A 1 199 ? -14.493 4.980 23.557 1.00 93.62 199 GLU A C 1
ATOM 1624 O O . GLU A 1 199 ? -15.255 4.474 24.381 1.00 93.62 199 GLU A O 1
ATOM 1629 N N . ASN A 1 200 ? -13.564 4.259 22.922 1.00 94.12 200 ASN A N 1
ATOM 1630 C CA . ASN A 1 200 ? -13.454 2.800 23.035 1.00 94.12 200 ASN A CA 1
ATOM 1631 C C . ASN A 1 200 ? -12.088 2.299 23.531 1.00 94.12 200 ASN A C 1
ATOM 1633 O O . ASN A 1 200 ? -11.976 1.117 23.865 1.00 94.12 200 ASN A O 1
ATOM 1637 N N . PHE A 1 201 ? -11.072 3.159 23.557 1.00 90.25 201 PHE A N 1
ATOM 1638 C CA . PHE A 1 201 ? -9.714 2.864 24.001 1.00 90.25 201 PHE A CA 1
ATOM 1639 C C . PHE A 1 201 ? -9.263 3.999 24.931 1.00 90.25 201 PHE A C 1
ATOM 1641 O O . PHE A 1 201 ? -8.927 5.084 24.450 1.00 90.25 201 PHE A O 1
ATOM 1648 N N . ASP A 1 202 ? -9.323 3.721 26.238 1.00 69.38 202 ASP A N 1
ATOM 1649 C CA . ASP A 1 202 ? -8.834 4.553 27.351 1.00 69.38 202 ASP A CA 1
ATOM 1650 C C . ASP A 1 202 ? -7.471 4.045 27.850 1.00 69.38 202 ASP A C 1
ATOM 1652 O O . ASP A 1 202 ? -7.334 2.807 28.027 1.00 69.38 202 ASP A O 1
#

Solvent-accessible surface area (backbone atoms only — not comparable to full-atom values): 11212 Å² total; per-residue (Å²): 144,71,81,69,73,85,73,69,62,59,60,71,58,52,53,52,52,38,51,56,51,39,52,54,45,50,53,51,38,52,75,74,48,57,79,39,82,86,38,58,29,40,35,73,80,38,74,86,43,37,65,48,55,52,45,51,49,53,44,30,54,51,26,48,75,70,64,40,48,75,59,22,50,52,47,39,54,51,50,43,53,36,21,60,82,41,89,79,53,49,62,56,55,41,39,16,56,26,32,63,71,64,36,59,69,61,33,52,52,50,44,68,74,55,78,70,85,46,63,40,58,43,47,27,49,20,54,33,29,43,77,69,72,35,51,69,67,14,50,55,38,48,52,52,37,40,75,60,28,67,52,38,60,55,46,60,64,70,63,63,89,77,78,82,58,93,69,65,51,95,61,34,64,42,36,30,49,44,21,45,63,45,30,40,77,38,56,75,74,39,78,68,50,47,55,56,46,58,77,75,57,131

Mean predicted aligned error: 4.7 Å

Radius of gyration: 17.96 Å; Cα contacts (8 Å, |Δi|>4): 218; chains: 1; bounding box: 39×38×54 Å

Foldseek 3Di:
DPPDCVPPDPLVVLLVVLVVVLVVLVVVCVVVPCPDPVQWQPLVVDPSSVVNLVSLVSNLVSCVVVVVLVVSLVSLVVSCRRHVVPPVVSLLLNLLSCLQVLVPVVNVVSCVSPVDLQLLSLQSVLLSCVVVVVNVVSLVSVVVSCVFAVLQLVCLLVVDDDDQDPDDDGRDNNSSSPSCVSNVVSSVVDPVVSVSSVVRPD

pLDDT: mean 91.88, std 12.41, range [30.48, 98.75]

Sequence (202 aa):
FLISVEYLTDIPGKLDALNKLIEKLEANLQAEGYFSKEYRGMFWGVWETRPYMKARRARLETLIECGMYKKAIKEAEDLLNLSSSDNLGIRYLLAPLYGLFEDTNKLNKLLKKYPENTPSLLLSQALLKFKQAKFDASLDLFKQIHEENPYLISYIQDAEDFEQPMMFSRGSEEEAQDAIANNYPLLLSMFSLYIFLAENFD

Nearest PDB structures (foldseek):
  7v1m-assembly2_G  TM=5.292E-01  e=2.801E+00  Homo sapiens
  8f5p-assembly1_D  TM=4.751E-01  e=2.670E+00  Leishmania tarentolae
  8rsv-assembly1_A  TM=4.185E-01  e=2.546E+00  Bacillus phage phi3T
  8sah-assembly1_B  TM=4.534E-01  e=2.938E+00  Homo sapiens

Secondary structure (DSSP, 8-state):
----GGG---HHHHHHHHHHHHHHHHHHHHHTTTTSTTTTTBTTTSSTTHHHHHHHHHHHHHHHHTT-HHHHHHHHHHHHHHBTT-TT-HHHHHHHHHHHTT-HHHHHHHHHHS----HHHHHHHHHHHHHTT-HHHHHHHHHHHHHH-THHHHHHHHT---PPPS---TTSHHHHHHHHHHHHHHHTT-THHHHHHHTT--